Protein AF-A0A7C1EPD6-F1 (afdb_monomer_lite)

Radius of gyration: 29.8 Å; chains: 1; bounding box: 70×41×99 Å

Structure (mmCIF, N/CA/C/O backbone):
data_AF-A0A7C1EPD6-F1
#
_entry.id   AF-A0A7C1EPD6-F1
#
loop_
_atom_site.group_PDB
_atom_site.id
_atom_site.type_symbol
_atom_site.label_atom_id
_atom_site.label_alt_id
_atom_site.label_comp_id
_atom_site.label_asym_id
_atom_site.label_entity_id
_atom_site.label_seq_id
_atom_site.pdbx_PDB_ins_code
_atom_site.Cartn_x
_atom_site.Cartn_y
_atom_site.Cartn_z
_atom_site.occupancy
_atom_site.B_iso_or_equiv
_atom_site.auth_seq_id
_atom_site.auth_comp_id
_atom_site.auth_asym_id
_atom_site.auth_atom_id
_atom_site.pdbx_PDB_model_num
ATOM 1 N N . MET A 1 1 ? 42.648 -27.070 -56.255 1.00 46.91 1 MET A N 1
ATOM 2 C CA . MET A 1 1 ? 41.524 -26.939 -55.305 1.00 46.91 1 MET A CA 1
ATOM 3 C C . MET A 1 1 ? 41.699 -25.614 -54.583 1.00 46.91 1 MET A C 1
ATOM 5 O O . MET A 1 1 ? 42.573 -25.511 -53.736 1.00 46.91 1 MET A O 1
ATOM 9 N N . ASN A 1 2 ? 40.975 -24.581 -55.020 1.00 43.62 2 ASN A N 1
ATOM 10 C CA . ASN A 1 2 ? 41.029 -23.249 -54.418 1.00 43.62 2 ASN A CA 1
ATOM 11 C C . ASN A 1 2 ? 39.986 -23.185 -53.307 1.00 43.62 2 ASN A C 1
ATOM 13 O O . ASN A 1 2 ? 38.794 -23.090 -53.591 1.00 43.62 2 ASN A O 1
ATOM 17 N N . ASN A 1 3 ? 40.440 -23.239 -52.059 1.00 48.12 3 ASN A N 1
ATOM 18 C CA . ASN A 1 3 ? 39.582 -22.952 -50.918 1.00 48.12 3 ASN A CA 1
ATOM 19 C C . ASN A 1 3 ? 39.279 -21.452 -50.937 1.00 48.12 3 ASN A C 1
ATOM 21 O O . ASN A 1 3 ? 40.182 -20.617 -50.865 1.00 48.12 3 ASN A O 1
ATOM 25 N N . THR A 1 4 ? 38.005 -21.110 -51.095 1.00 54.69 4 THR A N 1
ATOM 26 C CA . THR A 1 4 ? 37.524 -19.730 -51.046 1.00 54.69 4 THR A CA 1
ATOM 27 C C . THR A 1 4 ? 37.824 -19.097 -49.680 1.00 54.69 4 THR A C 1
ATOM 29 O O . THR A 1 4 ? 37.662 -19.763 -48.655 1.00 54.69 4 THR A O 1
ATOM 32 N N . PRO A 1 5 ? 38.174 -17.798 -49.621 1.00 56.09 5 PRO A N 1
ATOM 33 C CA . PRO A 1 5 ? 38.561 -17.094 -48.388 1.00 56.09 5 PRO A CA 1
ATOM 34 C C . PRO A 1 5 ? 37.455 -17.018 -47.315 1.00 56.09 5 PRO A C 1
ATOM 36 O O . PRO A 1 5 ? 37.713 -16.605 -46.186 1.00 56.09 5 PRO A O 1
ATOM 39 N N . ILE A 1 6 ? 36.235 -17.455 -47.635 1.00 55.09 6 ILE A N 1
ATOM 40 C CA . ILE A 1 6 ? 35.090 -17.491 -46.719 1.00 55.09 6 ILE A CA 1
ATOM 41 C C . ILE A 1 6 ? 35.230 -18.629 -45.689 1.00 55.09 6 ILE A C 1
ATOM 43 O O . ILE A 1 6 ? 34.890 -18.443 -44.521 1.00 55.09 6 ILE A O 1
ATOM 47 N N . GLU A 1 7 ? 35.815 -19.775 -46.056 1.00 50.75 7 GLU A N 1
ATOM 48 C CA . GLU A 1 7 ? 35.968 -20.910 -45.127 1.00 50.75 7 GLU A CA 1
ATOM 49 C C . GLU A 1 7 ? 37.030 -20.662 -44.042 1.00 50.75 7 GLU A C 1
ATOM 51 O O . GLU A 1 7 ? 36.932 -21.192 -42.933 1.00 50.75 7 GLU A O 1
ATOM 56 N N . ALA A 1 8 ? 38.011 -19.794 -44.310 1.00 51.81 8 ALA A N 1
ATOM 57 C CA . ALA A 1 8 ? 39.002 -19.382 -43.317 1.00 51.81 8 ALA A CA 1
ATOM 58 C C . ALA A 1 8 ? 38.428 -18.394 -42.281 1.00 51.81 8 ALA A C 1
ATOM 60 O O . ALA A 1 8 ? 38.867 -18.386 -41.130 1.00 51.81 8 ALA A O 1
ATOM 61 N N . ALA A 1 9 ? 37.419 -17.598 -42.656 1.00 50.28 9 ALA A N 1
ATOM 62 C CA . ALA A 1 9 ? 36.786 -16.627 -41.762 1.00 50.28 9 ALA A CA 1
ATOM 63 C C . ALA A 1 9 ? 35.849 -17.291 -40.735 1.00 50.28 9 ALA A C 1
ATOM 65 O O . ALA A 1 9 ? 35.778 -16.855 -39.587 1.00 50.28 9 ALA A O 1
ATOM 66 N N . VAL A 1 10 ? 35.187 -18.393 -41.104 1.00 49.62 10 VAL A N 1
ATOM 67 C CA . VAL A 1 10 ? 34.277 -19.121 -40.198 1.00 49.62 10 VAL A CA 1
ATOM 68 C C . VAL A 1 10 ? 35.043 -19.913 -39.128 1.00 49.62 10 VAL A C 1
ATOM 70 O O . VAL A 1 10 ? 34.552 -20.096 -38.015 1.00 49.62 10 VAL A O 1
ATOM 73 N N . LYS A 1 11 ? 36.286 -20.329 -39.405 1.00 45.88 11 LYS A N 1
ATOM 74 C CA . LYS A 1 11 ? 37.072 -21.179 -38.492 1.00 45.88 11 LYS A CA 1
ATOM 75 C C . LYS A 1 11 ? 37.724 -20.433 -37.316 1.00 45.88 11 LYS A C 1
ATOM 77 O O . LYS A 1 11 ? 38.256 -21.082 -36.421 1.00 45.88 11 LYS A O 1
ATOM 82 N N . ASN A 1 12 ? 37.658 -19.097 -37.288 1.00 45.50 12 ASN A N 1
ATOM 83 C CA . ASN A 1 12 ? 38.331 -18.252 -36.289 1.00 45.50 12 ASN A CA 1
ATOM 84 C C . ASN A 1 12 ? 37.398 -17.414 -35.396 1.00 45.50 12 ASN A C 1
ATOM 86 O O . ASN A 1 12 ? 37.879 -16.557 -34.652 1.00 45.50 12 ASN A O 1
ATOM 90 N N . MET A 1 13 ? 36.088 -17.683 -35.363 1.00 46.00 13 MET A N 1
ATOM 91 C CA . MET A 1 13 ? 35.234 -17.134 -34.300 1.00 46.00 13 MET A CA 1
ATOM 92 C C . MET A 1 13 ? 35.465 -17.891 -32.989 1.00 46.00 13 MET A C 1
ATOM 94 O O . MET A 1 13 ? 34.708 -18.771 -32.580 1.00 46.00 13 MET A O 1
ATOM 98 N N . LYS A 1 14 ? 36.556 -17.526 -32.314 1.00 47.25 14 LYS A N 1
ATOM 99 C CA . LYS A 1 14 ? 36.828 -17.859 -30.918 1.00 47.25 14 LYS A CA 1
ATOM 100 C C . LYS A 1 14 ? 35.660 -17.307 -30.095 1.00 47.25 14 LYS A C 1
ATOM 102 O O . LYS A 1 14 ? 35.538 -16.094 -29.934 1.00 47.25 14 LYS A O 1
ATOM 107 N N . ARG A 1 15 ? 34.763 -18.188 -29.628 1.00 51.09 15 ARG A N 1
ATOM 108 C CA . ARG A 1 15 ? 33.661 -17.809 -28.729 1.00 51.09 15 ARG A CA 1
ATOM 109 C C . ARG A 1 15 ? 34.249 -16.985 -27.576 1.00 51.09 15 ARG A C 1
ATOM 111 O O . ARG A 1 15 ? 35.215 -17.453 -26.966 1.00 51.09 15 ARG A O 1
ATOM 118 N N . PRO A 1 16 ? 33.720 -15.785 -27.278 1.00 45.56 16 PRO A N 1
ATOM 119 C CA . PRO A 1 16 ? 34.212 -15.004 -26.158 1.00 45.56 16 PRO A CA 1
ATOM 120 C C . PRO A 1 16 ? 34.024 -15.844 -24.898 1.00 45.56 16 PRO A C 1
ATOM 122 O O . PRO A 1 16 ? 32.915 -16.278 -24.583 1.00 45.56 16 PRO A O 1
ATOM 125 N N . ASN A 1 17 ? 35.133 -16.127 -24.221 1.00 48.84 17 ASN A N 1
ATOM 126 C CA . ASN A 1 17 ? 35.152 -16.837 -22.954 1.00 48.84 17 ASN A CA 1
ATOM 127 C C . ASN A 1 17 ? 34.479 -15.919 -21.921 1.00 48.84 17 ASN A C 1
ATOM 129 O O . ASN A 1 17 ? 35.146 -15.092 -21.302 1.00 48.84 17 ASN A O 1
ATOM 133 N N . ARG A 1 18 ? 33.141 -15.976 -21.828 1.00 53.22 18 ARG A N 1
ATOM 134 C CA . ARG A 1 18 ? 32.348 -15.278 -20.808 1.00 53.22 18 ARG A CA 1
ATOM 135 C C . ARG A 1 18 ? 32.863 -15.769 -19.461 1.00 53.22 18 ARG A C 1
ATOM 137 O O . ARG A 1 18 ? 32.578 -16.895 -19.061 1.00 53.22 18 ARG A O 1
ATOM 144 N N . SER A 1 19 ? 33.709 -14.959 -18.830 1.00 62.16 19 SER A N 1
ATOM 145 C CA . SER A 1 19 ? 34.431 -15.359 -17.632 1.00 62.16 19 SER A CA 1
ATOM 146 C C . SER A 1 19 ? 33.426 -15.677 -16.529 1.00 62.16 19 SER A C 1
ATOM 148 O O . SER A 1 19 ? 32.475 -14.936 -16.294 1.00 62.16 19 SER A O 1
ATOM 150 N N . TRP A 1 20 ? 33.638 -16.789 -15.832 1.00 62.12 20 TRP A N 1
ATOM 151 C CA . TRP A 1 20 ? 32.908 -17.165 -14.616 1.00 62.12 20 TRP A CA 1
ATOM 152 C C . TRP A 1 20 ? 32.852 -16.016 -13.586 1.00 62.12 20 TRP A C 1
ATOM 154 O O . TRP A 1 20 ? 31.906 -15.915 -12.812 1.00 62.12 20 TRP A O 1
ATOM 164 N N . ILE A 1 21 ? 33.822 -15.098 -13.650 1.00 64.12 21 ILE A N 1
ATOM 165 C CA . ILE A 1 21 ? 33.895 -13.848 -12.889 1.00 64.12 21 ILE A CA 1
ATOM 166 C C . ILE A 1 21 ? 32.667 -12.963 -13.148 1.00 64.12 21 ILE A C 1
ATOM 168 O O . ILE A 1 21 ? 32.125 -12.407 -12.203 1.00 64.12 21 ILE A O 1
ATOM 172 N N . ALA A 1 22 ? 32.169 -12.870 -14.386 1.00 52.81 22 ALA A N 1
ATOM 173 C CA . ALA A 1 22 ? 30.960 -12.106 -14.698 1.00 52.81 22 ALA A CA 1
ATOM 174 C C . ALA A 1 22 ? 29.712 -12.691 -14.012 1.00 52.81 22 ALA A C 1
ATOM 176 O O . ALA A 1 22 ? 28.888 -11.938 -13.500 1.00 52.81 22 ALA A O 1
ATOM 177 N N . TYR A 1 23 ? 29.600 -14.022 -13.933 1.00 52.62 23 TYR A N 1
ATOM 178 C CA . TYR A 1 23 ? 28.519 -14.688 -13.195 1.00 52.62 23 TYR A CA 1
ATOM 179 C C . TYR A 1 23 ? 28.641 -14.480 -11.684 1.00 52.62 23 TYR A C 1
ATOM 181 O O . TYR A 1 23 ? 27.634 -14.299 -11.006 1.00 52.62 23 TYR A O 1
ATOM 189 N N . LEU A 1 24 ? 29.868 -14.457 -11.162 1.00 63.62 24 LEU A N 1
ATOM 190 C CA . LEU A 1 24 ? 30.138 -14.222 -9.745 1.00 63.62 24 LEU A CA 1
ATOM 191 C C . LEU A 1 24 ? 29.831 -12.770 -9.349 1.00 63.62 24 LEU A C 1
ATOM 193 O O . LEU A 1 24 ? 29.187 -12.534 -8.331 1.00 63.62 24 LEU A O 1
ATOM 197 N N . VAL A 1 25 ? 30.195 -11.804 -10.196 1.00 58.97 25 VAL A N 1
ATOM 198 C CA . VAL A 1 25 ? 29.831 -10.386 -10.041 1.00 58.97 25 VAL A CA 1
ATOM 199 C C . VAL A 1 25 ? 28.313 -10.203 -10.116 1.00 58.97 25 VAL A C 1
ATOM 201 O O . VAL A 1 25 ? 27.745 -9.517 -9.269 1.00 58.97 25 VAL A O 1
ATOM 204 N N . LEU A 1 26 ? 27.635 -10.861 -11.063 1.00 47.59 26 LEU A N 1
ATOM 205 C CA . LEU A 1 26 ? 26.173 -10.826 -11.172 1.00 47.59 26 LEU A CA 1
ATOM 206 C C . LEU A 1 26 ? 25.495 -11.408 -9.919 1.00 47.59 26 LEU A C 1
ATOM 208 O O . LEU A 1 26 ? 24.569 -10.803 -9.383 1.00 47.59 26 LEU A O 1
ATOM 212 N N . ALA A 1 27 ? 25.979 -12.548 -9.419 1.00 49.97 27 ALA A N 1
ATOM 213 C CA . ALA A 1 27 ? 25.475 -13.167 -8.196 1.00 49.97 27 ALA A CA 1
ATOM 214 C C . ALA A 1 27 ? 25.686 -12.263 -6.971 1.00 49.97 27 ALA A C 1
ATOM 216 O O . ALA A 1 27 ? 24.790 -12.141 -6.136 1.00 49.97 27 ALA A O 1
ATOM 217 N N . LEU A 1 28 ? 26.829 -11.577 -6.882 1.00 58.09 28 LEU A N 1
ATOM 218 C CA . LEU A 1 28 ? 27.119 -10.639 -5.799 1.00 58.09 28 LEU A CA 1
ATOM 219 C C . LEU A 1 28 ? 26.172 -9.429 -5.836 1.00 58.09 28 LEU A C 1
ATOM 221 O O . LEU A 1 28 ? 25.603 -9.067 -4.809 1.00 58.09 28 LEU A O 1
ATOM 225 N N . ILE A 1 29 ? 25.942 -8.856 -7.023 1.00 54.47 29 ILE A N 1
ATOM 226 C CA . ILE A 1 29 ? 24.998 -7.747 -7.231 1.00 54.47 29 ILE A CA 1
ATOM 227 C C . ILE A 1 29 ? 23.575 -8.178 -6.864 1.00 54.47 29 ILE A C 1
ATOM 229 O O . ILE A 1 29 ? 22.902 -7.473 -6.116 1.00 54.47 29 ILE A O 1
ATOM 233 N N . LEU A 1 30 ? 23.131 -9.356 -7.316 1.00 45.59 30 LEU A N 1
ATOM 234 C CA . LEU A 1 30 ? 21.821 -9.910 -6.963 1.00 45.59 30 LEU A CA 1
ATOM 235 C C . LEU A 1 30 ? 21.684 -10.160 -5.460 1.00 45.59 30 LEU A C 1
ATOM 237 O O . LEU A 1 30 ? 20.610 -9.940 -4.911 1.00 45.59 30 LEU A O 1
ATOM 241 N N . THR A 1 31 ? 22.752 -10.578 -4.781 1.00 48.47 31 THR A N 1
ATOM 242 C CA . THR A 1 31 ? 22.742 -10.826 -3.331 1.00 48.47 31 THR A CA 1
ATOM 243 C C . THR A 1 31 ? 22.668 -9.517 -2.546 1.00 48.47 31 THR A C 1
ATOM 245 O O . THR A 1 31 ? 21.855 -9.396 -1.632 1.00 48.47 31 THR A O 1
ATOM 248 N N . VAL A 1 32 ? 23.456 -8.507 -2.932 1.00 54.97 32 VAL A N 1
ATOM 249 C CA . VAL A 1 32 ? 23.408 -7.163 -2.333 1.00 54.97 32 VAL A CA 1
ATOM 250 C C . VAL A 1 32 ? 22.045 -6.520 -2.572 1.00 54.97 32 VAL A C 1
ATOM 252 O O . VAL A 1 32 ? 21.457 -5.963 -1.647 1.00 54.97 32 VAL A O 1
ATOM 255 N N . TRP A 1 33 ? 21.498 -6.650 -3.783 1.00 46.12 33 TRP A N 1
ATOM 256 C CA . TRP A 1 33 ? 20.177 -6.122 -4.099 1.00 46.12 33 TRP A CA 1
ATOM 257 C C . TRP A 1 33 ? 19.079 -6.892 -3.346 1.00 46.12 33 TRP A C 1
ATOM 259 O O . TRP A 1 33 ? 18.246 -6.291 -2.682 1.00 46.12 33 TRP A O 1
ATOM 269 N N . SER A 1 34 ? 19.124 -8.220 -3.295 1.00 43.75 34 SER A N 1
ATOM 270 C CA . SER A 1 34 ? 18.179 -9.004 -2.483 1.00 43.75 34 SER A CA 1
ATOM 271 C C . SER A 1 34 ? 18.260 -8.638 -0.995 1.00 43.75 34 SER A C 1
ATOM 273 O O . SER A 1 34 ? 17.230 -8.548 -0.334 1.00 43.75 34 SER A O 1
ATOM 275 N N . GLY A 1 35 ? 19.459 -8.345 -0.478 1.00 50.28 35 GLY A N 1
ATOM 276 C CA . GLY A 1 35 ? 19.673 -7.866 0.889 1.00 50.28 35 GLY A CA 1
ATOM 277 C C . GLY A 1 35 ? 19.097 -6.470 1.145 1.00 50.28 35 GLY A C 1
ATOM 278 O O . GLY A 1 35 ? 18.449 -6.251 2.165 1.00 50.28 35 GLY A O 1
ATOM 279 N N . LEU A 1 36 ? 19.267 -5.534 0.209 1.00 53.19 36 LEU A N 1
ATOM 280 C CA . LEU A 1 36 ? 18.691 -4.186 0.288 1.00 53.19 36 LEU A CA 1
ATOM 281 C C . LEU A 1 36 ? 17.167 -4.194 0.104 1.00 53.19 36 LEU A C 1
ATOM 283 O O . LEU A 1 36 ? 16.468 -3.468 0.806 1.00 53.19 36 LEU A O 1
ATOM 287 N N . ALA A 1 37 ? 16.639 -5.039 -0.783 1.00 46.66 37 ALA A N 1
ATOM 288 C CA . ALA A 1 37 ? 15.207 -5.259 -0.951 1.00 46.66 37 ALA A CA 1
ATOM 289 C C . ALA A 1 37 ? 14.602 -5.892 0.306 1.00 46.66 37 ALA A C 1
ATOM 291 O O . ALA A 1 37 ? 13.556 -5.443 0.765 1.00 46.66 37 ALA A O 1
ATOM 292 N N . ALA A 1 38 ? 15.284 -6.870 0.911 1.00 46.28 38 ALA A N 1
ATOM 293 C CA . ALA A 1 38 ? 14.892 -7.457 2.187 1.00 46.28 38 ALA A CA 1
ATOM 294 C C . ALA A 1 38 ? 14.946 -6.429 3.323 1.00 46.28 38 ALA A C 1
ATOM 296 O O . ALA A 1 38 ? 14.006 -6.357 4.101 1.00 46.28 38 ALA A O 1
ATOM 297 N N . LEU A 1 39 ? 15.978 -5.582 3.398 1.00 60.19 39 LEU A N 1
ATOM 298 C CA . LEU A 1 39 ? 16.064 -4.486 4.371 1.00 60.19 39 LEU A CA 1
ATOM 299 C C . LEU A 1 39 ? 14.956 -3.454 4.176 1.00 60.19 39 LEU A C 1
ATOM 301 O O . LEU A 1 39 ? 14.323 -3.052 5.144 1.00 60.19 39 LEU A O 1
ATOM 305 N N . PHE A 1 40 ? 14.677 -3.055 2.938 1.00 63.41 40 PHE A N 1
ATOM 306 C CA . PHE A 1 40 ? 13.557 -2.180 2.619 1.00 63.41 40 PHE A CA 1
ATOM 307 C C . PHE A 1 40 ? 12.228 -2.827 3.024 1.00 63.41 40 PHE A C 1
ATOM 309 O O . PHE A 1 40 ? 11.414 -2.191 3.688 1.00 63.41 40 PHE A O 1
ATOM 316 N N . PHE A 1 41 ? 12.034 -4.111 2.717 1.00 55.00 41 PHE A N 1
ATOM 317 C CA . PHE A 1 41 ? 10.852 -4.864 3.125 1.00 55.00 41 PHE A CA 1
ATOM 318 C C . PHE A 1 41 ? 10.761 -4.996 4.647 1.00 55.00 41 PHE A C 1
ATOM 320 O O . PHE A 1 41 ? 9.672 -4.876 5.188 1.00 55.00 41 PHE A O 1
ATOM 327 N N . LEU A 1 42 ? 11.883 -5.159 5.352 1.00 58.38 42 LEU A N 1
ATOM 328 C CA . LEU A 1 42 ? 11.965 -5.181 6.812 1.00 58.38 42 LEU A CA 1
ATOM 329 C C . LEU A 1 42 ? 11.693 -3.807 7.426 1.00 58.38 42 LEU A C 1
ATOM 331 O O . LEU A 1 42 ? 11.073 -3.747 8.477 1.00 58.38 42 LEU A O 1
ATOM 335 N N . VAL A 1 43 ? 12.093 -2.708 6.786 1.00 67.00 43 VAL A N 1
ATOM 336 C CA . VAL A 1 43 ? 11.764 -1.339 7.215 1.00 67.00 43 VAL A CA 1
ATOM 337 C C . VAL A 1 43 ? 10.285 -1.050 6.989 1.00 67.00 43 VAL A C 1
ATOM 339 O O . VAL A 1 43 ? 9.634 -0.493 7.867 1.00 67.00 43 VAL A O 1
ATOM 342 N N . ILE A 1 44 ? 9.726 -1.468 5.851 1.00 59.00 44 ILE A N 1
ATOM 343 C CA . ILE A 1 44 ? 8.287 -1.394 5.589 1.00 59.00 44 ILE A CA 1
ATOM 344 C C . ILE A 1 44 ? 7.528 -2.277 6.577 1.00 59.00 44 ILE A C 1
ATOM 346 O O . ILE A 1 44 ? 6.552 -1.816 7.155 1.00 59.00 44 ILE A O 1
ATOM 350 N N . LEU A 1 45 ? 7.996 -3.496 6.841 1.00 57.59 45 LEU A N 1
ATOM 351 C CA . LEU A 1 45 ? 7.422 -4.401 7.831 1.00 57.59 45 LEU A CA 1
ATOM 352 C C . LEU A 1 45 ? 7.519 -3.800 9.234 1.00 57.59 45 LEU A C 1
ATOM 354 O O . LEU A 1 45 ? 6.537 -3.807 9.955 1.00 57.59 45 LEU A O 1
ATOM 358 N N . TRP A 1 46 ? 8.652 -3.213 9.611 1.00 68.81 46 TRP A N 1
ATOM 359 C CA . TRP A 1 46 ? 8.842 -2.529 10.888 1.00 68.81 46 TRP A CA 1
ATOM 360 C C . TRP A 1 46 ? 7.920 -1.316 11.022 1.00 68.81 46 TRP A C 1
ATOM 362 O O . TRP A 1 46 ? 7.294 -1.136 12.064 1.00 68.81 46 TRP A O 1
ATOM 372 N N . LEU A 1 47 ? 7.763 -0.521 9.958 1.00 61.16 47 LEU A N 1
ATOM 373 C CA . LEU A 1 47 ? 6.785 0.561 9.905 1.00 61.16 47 LEU A CA 1
ATOM 374 C C . LEU A 1 47 ? 5.369 -0.000 10.071 1.00 61.16 47 LEU A C 1
ATOM 376 O O . LEU A 1 47 ? 4.653 0.459 10.953 1.00 61.16 47 LEU A O 1
ATOM 380 N N . VAL A 1 48 ? 4.988 -1.028 9.307 1.00 55.06 48 VAL A N 1
ATOM 381 C CA . VAL A 1 48 ? 3.690 -1.725 9.394 1.00 55.06 48 VAL A CA 1
ATOM 382 C C . VAL A 1 48 ? 3.453 -2.313 10.789 1.00 55.06 48 VAL A C 1
ATOM 384 O O . VAL A 1 48 ? 2.338 -2.254 11.298 1.00 55.06 48 VAL A O 1
ATOM 387 N N . LEU A 1 49 ? 4.479 -2.828 11.456 1.00 57.69 49 LEU A N 1
ATOM 388 C CA . LEU A 1 49 ? 4.389 -3.366 12.813 1.00 57.69 49 LEU A CA 1
ATOM 389 C C . LEU A 1 49 ? 4.347 -2.264 13.880 1.00 57.69 49 LEU A C 1
ATOM 391 O O . LEU A 1 49 ? 3.899 -2.510 15.000 1.00 57.69 49 LEU A O 1
ATOM 395 N N . ARG A 1 50 ? 4.753 -1.033 13.552 1.00 61.94 50 ARG A N 1
ATOM 396 C CA . ARG A 1 50 ? 4.697 0.095 14.479 1.00 61.94 50 ARG A CA 1
ATOM 397 C C . ARG A 1 50 ? 3.242 0.494 14.718 1.00 61.94 50 ARG A C 1
ATOM 399 O O . ARG A 1 50 ? 2.541 0.968 13.824 1.00 61.94 50 ARG A O 1
ATOM 406 N N . ASN A 1 51 ? 2.783 0.312 15.953 1.00 57.50 51 ASN A N 1
ATOM 407 C CA . ASN A 1 51 ? 1.492 0.828 16.390 1.00 57.50 51 ASN A CA 1
ATOM 408 C C . ASN A 1 51 ? 1.620 2.336 16.678 1.00 57.50 51 ASN A C 1
ATOM 410 O O . ASN A 1 51 ? 2.475 2.722 17.482 1.00 57.50 51 ASN A O 1
ATOM 414 N N . PRO A 1 52 ? 0.816 3.206 16.039 1.00 58.59 52 PRO A N 1
ATOM 415 C CA . PRO A 1 52 ? 0.738 4.604 16.445 1.00 58.59 52 PRO A CA 1
ATOM 416 C C . PRO A 1 52 ? 0.137 4.695 17.855 1.00 58.59 52 PRO A C 1
ATOM 418 O O . PRO A 1 52 ? -0.668 3.844 18.240 1.00 58.59 52 PRO A O 1
ATOM 421 N N . LYS A 1 53 ? 0.549 5.711 18.625 1.00 50.22 53 LYS A N 1
ATOM 422 C CA . LYS A 1 53 ? 0.011 5.969 19.970 1.00 50.22 53 LYS A CA 1
ATOM 423 C C . LYS A 1 53 ? -1.508 6.164 19.880 1.00 50.22 53 LYS A C 1
ATOM 425 O O . LYS A 1 53 ? -1.979 6.855 18.981 1.00 50.22 53 LYS A O 1
ATOM 430 N N . GLU A 1 54 ? -2.238 5.507 20.775 1.00 48.09 54 GLU A N 1
ATOM 431 C CA . GLU A 1 54 ? -3.701 5.468 20.789 1.00 48.09 54 GLU A CA 1
ATOM 432 C C . GLU A 1 54 ? -4.309 6.863 20.980 1.00 48.09 54 GLU A C 1
ATOM 434 O O . GLU A 1 54 ? -4.073 7.510 21.998 1.00 48.09 54 GLU A O 1
ATOM 439 N N . GLU A 1 55 ? -5.159 7.292 20.046 1.00 47.66 55 GLU A N 1
ATOM 440 C CA . GLU A 1 55 ? -6.299 8.134 20.399 1.00 47.66 55 GLU A CA 1
ATOM 441 C C . GLU A 1 55 ? -7.530 7.236 20.492 1.00 47.66 55 GLU A C 1
ATOM 443 O O . GLU A 1 55 ? -7.876 6.510 19.559 1.00 47.66 55 GLU A O 1
ATOM 448 N N . LEU A 1 56 ? -8.161 7.282 21.663 1.00 45.44 56 LEU A N 1
ATOM 449 C CA . LEU A 1 56 ? -9.271 6.453 22.122 1.00 45.44 56 LEU A CA 1
ATOM 450 C C . LEU A 1 56 ? -10.604 6.804 21.423 1.00 45.44 56 LEU A C 1
ATOM 452 O O . LEU A 1 56 ? -11.645 6.869 22.071 1.00 45.44 56 LEU A O 1
ATOM 456 N N . SER A 1 57 ? -10.588 7.095 20.121 1.00 46.94 57 SER A N 1
ATOM 457 C CA . SER A 1 57 ? -11.806 7.360 19.354 1.00 46.94 57 SER A CA 1
ATOM 458 C C . SER A 1 57 ? -12.343 6.053 18.780 1.00 46.94 57 SER A C 1
ATOM 460 O O . SER A 1 57 ? -11.774 5.468 17.859 1.00 46.94 57 SER A O 1
ATOM 462 N N . THR A 1 58 ? -13.466 5.589 19.323 1.00 54.50 58 THR A N 1
ATOM 463 C CA . THR A 1 58 ? -14.173 4.381 18.875 1.00 54.50 58 THR A CA 1
ATOM 464 C C . THR A 1 58 ? -14.873 4.559 17.523 1.00 54.50 58 THR A C 1
ATOM 466 O O . THR A 1 58 ? -15.322 3.578 16.931 1.00 54.50 58 THR A O 1
ATOM 469 N N . THR A 1 59 ? -14.944 5.784 16.990 1.00 64.44 59 THR A N 1
ATOM 470 C CA . THR A 1 59 ? -15.648 6.090 15.738 1.00 64.44 59 THR A CA 1
ATOM 471 C C . THR A 1 59 ? -14.775 6.870 14.763 1.00 64.44 59 THR A C 1
ATOM 473 O O . THR A 1 59 ? -14.352 7.987 15.054 1.00 64.44 59 THR A O 1
ATOM 476 N N . VAL A 1 60 ? -14.566 6.301 13.571 1.00 73.75 60 VAL A N 1
ATOM 477 C CA . VAL A 1 60 ? -13.821 6.948 12.480 1.00 73.75 60 VAL A CA 1
ATOM 478 C C . VAL A 1 60 ? -14.612 8.142 11.941 1.00 73.75 60 VAL A C 1
ATOM 480 O O . VAL A 1 60 ? -15.720 7.986 11.413 1.00 73.75 60 VAL A O 1
ATOM 483 N N . GLY A 1 61 ? -14.031 9.333 12.038 1.00 77.31 61 GLY A N 1
ATOM 484 C CA . GLY A 1 61 ? -14.635 10.586 11.602 1.00 77.31 61 GLY A CA 1
ATOM 485 C C . GLY A 1 61 ? -14.735 10.718 10.077 1.00 77.31 61 GLY A C 1
ATOM 486 O O . GLY A 1 61 ? -13.986 10.114 9.306 1.00 77.31 61 GLY A O 1
ATOM 487 N N . LYS A 1 62 ? -15.646 11.578 9.599 1.00 82.62 62 LYS A N 1
ATOM 488 C CA . LYS A 1 62 ? -15.792 11.882 8.157 1.00 82.62 62 LYS A CA 1
ATOM 489 C C . LYS A 1 62 ? -14.512 12.482 7.551 1.00 82.62 62 LYS A C 1
ATOM 491 O O . LYS A 1 62 ? -14.193 12.212 6.394 1.00 82.62 62 LYS A O 1
ATOM 496 N N . THR A 1 63 ? -13.778 13.275 8.329 1.00 83.81 63 THR A N 1
ATOM 497 C CA . THR A 1 63 ? -12.496 13.888 7.945 1.00 83.81 63 THR A CA 1
ATOM 498 C C . THR A 1 63 ? -11.407 12.837 7.743 1.00 83.81 63 THR A C 1
ATOM 500 O O . THR A 1 63 ? -10.728 12.856 6.721 1.00 83.81 63 THR A O 1
ATOM 503 N N . GLU A 1 64 ? -11.296 11.864 8.647 1.00 82.50 64 GLU A N 1
ATOM 504 C CA . GLU A 1 64 ? -10.350 10.745 8.553 1.00 82.50 64 GLU A CA 1
ATOM 505 C C . GLU A 1 64 ? -10.642 9.865 7.337 1.00 82.50 64 GLU A C 1
ATOM 507 O O . GLU A 1 64 ? -9.731 9.541 6.572 1.00 82.50 64 GLU A O 1
ATOM 512 N N . LYS A 1 65 ? -11.923 9.551 7.091 1.00 85.38 65 LYS A N 1
ATOM 513 C CA . LYS A 1 65 ? -12.348 8.846 5.873 1.00 85.38 65 LYS A CA 1
ATOM 514 C C . LYS A 1 65 ? -11.970 9.606 4.612 1.00 85.38 65 LYS A C 1
ATOM 516 O O . LYS A 1 65 ? -11.449 9.004 3.679 1.00 85.38 65 LYS A O 1
ATOM 521 N N . SER A 1 66 ? -12.204 10.917 4.577 1.00 88.25 66 SER A N 1
ATOM 522 C CA . SER A 1 66 ? -11.835 11.759 3.435 1.00 88.25 66 SER A CA 1
ATOM 523 C C . SER A 1 66 ? -10.323 11.734 3.187 1.00 88.25 66 SER A C 1
ATOM 525 O O . SER A 1 66 ? -9.885 11.505 2.060 1.00 88.25 66 SER A O 1
ATOM 527 N N . THR A 1 67 ? -9.514 11.869 4.239 1.00 87.06 67 THR A N 1
ATOM 528 C CA . THR A 1 67 ? -8.048 11.833 4.143 1.00 87.06 67 THR A CA 1
ATOM 529 C C . THR A 1 67 ? -7.530 10.465 3.698 1.00 87.06 67 THR A C 1
ATOM 531 O O . THR A 1 67 ? -6.721 10.397 2.775 1.00 87.06 67 THR A O 1
ATOM 534 N N . ALA A 1 68 ? -8.035 9.364 4.262 1.00 87.69 68 ALA A N 1
ATOM 535 C CA . ALA A 1 68 ? -7.679 8.015 3.817 1.00 87.69 68 ALA A CA 1
ATOM 536 C C . ALA A 1 68 ? -8.105 7.768 2.359 1.00 87.69 68 ALA A C 1
ATOM 538 O O . ALA A 1 68 ? -7.365 7.174 1.577 1.00 87.69 68 ALA A O 1
ATOM 539 N N . ARG A 1 69 ? -9.267 8.290 1.947 1.00 90.50 69 ARG A N 1
ATOM 540 C CA . ARG A 1 69 ? -9.747 8.196 0.563 1.00 90.50 69 ARG A CA 1
ATOM 541 C C . ARG A 1 69 ? -8.812 8.896 -0.418 1.00 90.50 69 ARG A C 1
ATOM 543 O O . ARG A 1 69 ? -8.607 8.365 -1.505 1.00 90.50 69 ARG A O 1
ATOM 550 N N . ARG A 1 70 ? -8.216 10.033 -0.035 1.00 91.62 70 ARG A N 1
ATOM 551 C CA . ARG A 1 70 ? -7.239 10.763 -0.866 1.00 91.62 70 ARG A CA 1
ATOM 552 C C . ARG A 1 70 ? -6.014 9.919 -1.203 1.00 91.62 70 ARG A C 1
ATOM 554 O O . ARG A 1 70 ? -5.527 10.041 -2.321 1.00 91.62 70 ARG A O 1
ATOM 561 N N . VAL A 1 71 ? -5.561 9.043 -0.298 1.00 89.88 71 VAL A N 1
ATOM 562 C CA . VAL A 1 71 ? -4.470 8.091 -0.581 1.00 89.88 71 VAL A CA 1
ATOM 563 C C . VAL A 1 71 ? -4.844 7.225 -1.779 1.00 89.88 71 VAL A C 1
ATOM 565 O O . VAL A 1 71 ? -4.120 7.199 -2.767 1.00 89.88 71 VAL A O 1
ATOM 568 N N . TYR A 1 72 ? -6.015 6.589 -1.740 1.00 89.06 72 TYR A N 1
ATOM 569 C CA . TYR A 1 72 ? -6.472 5.718 -2.824 1.00 89.06 72 TYR A CA 1
ATOM 570 C C . TYR A 1 72 ? -6.878 6.478 -4.088 1.00 89.06 72 TYR A C 1
ATOM 572 O O . TYR A 1 72 ? -6.681 5.977 -5.184 1.00 89.06 72 TYR A O 1
ATOM 580 N N . THR A 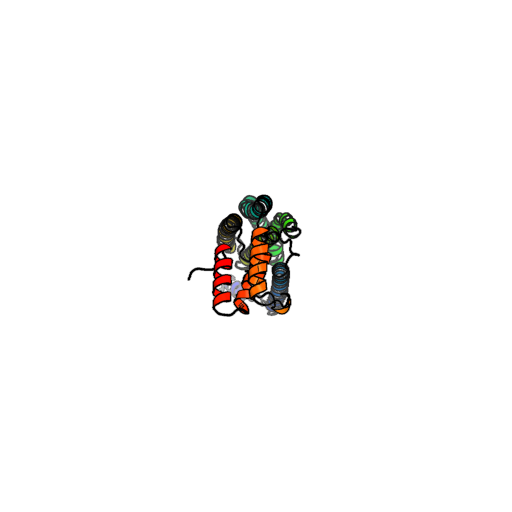1 73 ? -7.366 7.715 -3.967 1.00 90.00 73 THR A N 1
ATOM 581 C CA . THR A 1 73 ? -7.596 8.590 -5.125 1.00 90.00 73 THR A CA 1
ATOM 582 C C . THR A 1 73 ? -6.288 8.956 -5.814 1.00 90.00 73 THR A C 1
ATOM 584 O O . THR A 1 73 ? -6.201 8.876 -7.035 1.00 90.00 73 THR A O 1
ATOM 587 N N . TRP A 1 74 ? -5.241 9.288 -5.057 1.00 90.31 74 TRP A N 1
ATOM 588 C CA . TRP A 1 74 ? -3.911 9.502 -5.622 1.00 90.31 74 TRP A CA 1
ATOM 589 C C . TRP A 1 74 ? -3.369 8.223 -6.264 1.00 90.31 74 TRP A C 1
ATOM 591 O O . TRP A 1 74 ? -2.894 8.239 -7.401 1.00 90.31 74 TRP A O 1
ATOM 601 N N . LEU A 1 75 ? -3.514 7.087 -5.580 1.00 85.31 75 LEU A N 1
ATOM 602 C CA . LEU A 1 75 ? -3.201 5.774 -6.134 1.00 85.31 75 LEU A CA 1
ATOM 603 C C . LEU A 1 75 ? -4.101 5.372 -7.295 1.00 85.31 75 LEU A C 1
ATOM 605 O O . LEU A 1 75 ? -3.777 4.384 -7.912 1.00 85.31 75 LEU A O 1
ATOM 609 N N . PHE A 1 76 ? -5.182 6.078 -7.614 1.00 86.50 76 PHE A N 1
ATOM 610 C CA . PHE A 1 76 ? -6.014 5.829 -8.795 1.00 86.50 76 PHE A CA 1
ATOM 611 C C . PHE A 1 76 ? -5.744 6.822 -9.934 1.00 86.50 76 PHE A C 1
ATOM 613 O O . PHE A 1 76 ? -6.192 6.618 -11.051 1.00 86.50 76 PHE A O 1
ATOM 620 N N . ILE A 1 77 ? -5.004 7.904 -9.691 1.00 85.94 77 ILE A N 1
ATOM 621 C CA . ILE A 1 77 ? -4.689 8.911 -10.721 1.00 85.94 77 ILE A CA 1
ATOM 622 C C . ILE A 1 77 ? -3.206 8.853 -11.126 1.00 85.94 77 ILE A C 1
ATOM 624 O O . ILE A 1 77 ? -2.848 9.100 -12.274 1.00 85.94 77 ILE A O 1
ATOM 628 N N . SER A 1 78 ? -2.318 8.486 -10.204 1.00 83.69 78 SER A N 1
ATOM 629 C CA . SER A 1 78 ? -0.861 8.667 -10.327 1.00 83.69 78 SER A CA 1
ATOM 630 C C . SER A 1 78 ? -0.131 8.094 -11.569 1.00 83.69 78 SER A C 1
ATOM 632 O O . SER A 1 78 ? 0.830 8.714 -11.985 1.00 83.69 78 SER A O 1
ATOM 634 N N . PRO A 1 79 ? -0.464 6.969 -12.213 1.00 79.56 79 PRO A N 1
ATOM 635 C CA . PRO A 1 79 ? 0.027 6.433 -13.484 1.00 79.56 79 PRO A CA 1
ATOM 636 C C . PRO A 1 79 ? -0.562 7.003 -14.732 1.00 79.56 79 PRO A C 1
ATOM 638 O O . PRO A 1 79 ? 0.043 6.761 -15.765 1.00 79.56 79 PRO A O 1
ATOM 641 N N . ILE A 1 80 ? -1.591 7.840 -14.666 1.00 82.19 80 ILE A N 1
ATOM 642 C CA . ILE A 1 80 ? -1.788 8.780 -15.770 1.00 82.19 80 ILE A CA 1
ATOM 643 C C . ILE A 1 80 ? -0.494 9.599 -15.964 1.00 82.19 80 ILE A C 1
ATOM 645 O O . ILE A 1 80 ? -0.165 9.978 -17.078 1.00 82.19 80 ILE A O 1
ATOM 649 N N . ILE A 1 81 ? 0.292 9.784 -14.893 1.00 83.50 81 ILE A N 1
ATOM 650 C CA . ILE A 1 81 ? 1.584 10.479 -14.903 1.00 83.50 81 ILE A CA 1
ATOM 651 C C . ILE A 1 81 ? 2.770 9.488 -14.850 1.00 83.50 81 ILE A C 1
ATOM 653 O O . ILE A 1 81 ? 3.660 9.520 -15.694 1.00 83.50 81 ILE A O 1
ATOM 657 N N . THR A 1 82 ? 2.791 8.570 -13.880 1.00 81.00 82 THR A N 1
ATOM 658 C CA . THR A 1 82 ? 3.931 7.671 -13.604 1.00 81.00 82 THR A CA 1
ATOM 659 C C . THR A 1 82 ? 4.174 6.611 -14.685 1.00 81.00 82 THR A C 1
ATOM 661 O O . THR A 1 82 ? 5.326 6.230 -14.860 1.00 81.00 82 THR A O 1
ATOM 664 N N . VAL A 1 83 ? 3.156 6.135 -15.424 1.00 77.81 83 VAL A N 1
ATOM 665 C CA . VAL A 1 83 ? 3.366 5.166 -16.527 1.00 77.81 83 VAL A CA 1
ATOM 666 C C . VAL A 1 83 ? 3.981 5.838 -17.756 1.00 77.81 83 VAL A C 1
ATOM 668 O O . VAL A 1 83 ? 4.997 5.329 -18.221 1.00 77.81 83 VAL A O 1
ATOM 671 N N . PRO A 1 84 ? 3.474 6.983 -18.258 1.00 80.00 84 PRO A N 1
ATOM 672 C CA . PRO A 1 84 ? 4.143 7.699 -19.343 1.00 80.00 84 PRO A CA 1
ATOM 673 C C . PRO A 1 84 ? 5.587 8.075 -19.009 1.00 80.00 84 PRO A C 1
ATOM 675 O O . PRO A 1 84 ? 6.473 7.845 -19.826 1.00 80.00 84 PRO A O 1
ATOM 678 N N . ILE A 1 85 ? 5.844 8.573 -17.792 1.00 80.56 85 ILE A N 1
ATOM 679 C CA . ILE A 1 85 ? 7.210 8.872 -17.336 1.00 80.56 85 ILE A CA 1
ATOM 680 C C . ILE A 1 85 ? 8.081 7.614 -17.383 1.00 80.56 85 ILE A C 1
ATOM 682 O O . ILE A 1 85 ? 9.185 7.663 -17.913 1.00 80.56 85 ILE A O 1
ATOM 686 N N . PHE A 1 86 ? 7.585 6.481 -16.878 1.00 78.12 86 PHE A N 1
ATOM 687 C CA . PHE A 1 86 ? 8.313 5.214 -16.932 1.00 78.12 86 PHE A CA 1
ATOM 688 C C . PHE A 1 86 ? 8.638 4.792 -18.373 1.00 78.12 86 PHE A C 1
ATOM 690 O O . PHE A 1 86 ? 9.786 4.473 -18.661 1.00 78.12 86 PHE A O 1
ATOM 697 N N . ILE A 1 87 ? 7.667 4.849 -19.290 1.00 78.12 87 ILE A N 1
ATOM 698 C CA . ILE A 1 87 ? 7.865 4.485 -20.703 1.00 78.12 87 ILE A CA 1
ATOM 699 C C . ILE A 1 87 ? 8.914 5.390 -21.362 1.00 78.12 87 ILE A C 1
ATOM 701 O O . ILE A 1 87 ? 9.827 4.887 -22.013 1.00 78.12 87 ILE A O 1
ATOM 705 N N . ILE A 1 88 ? 8.823 6.710 -21.160 1.00 79.50 88 ILE A N 1
ATOM 706 C CA . ILE A 1 88 ? 9.795 7.681 -21.690 1.00 79.50 88 ILE A CA 1
ATOM 707 C C . ILE A 1 88 ? 11.197 7.372 -21.161 1.00 79.50 88 ILE A C 1
ATOM 709 O O . ILE A 1 88 ? 12.160 7.340 -21.925 1.00 79.50 88 ILE A O 1
ATOM 713 N N . ILE A 1 89 ? 11.313 7.105 -19.860 1.00 77.19 89 ILE A N 1
ATOM 714 C CA . ILE A 1 89 ? 12.584 6.783 -19.218 1.00 77.19 89 ILE A CA 1
ATOM 715 C C . ILE A 1 89 ? 13.180 5.496 -19.803 1.00 77.19 89 ILE A C 1
ATOM 717 O O . ILE A 1 89 ? 14.349 5.501 -20.192 1.00 77.19 89 ILE A O 1
ATOM 721 N N . VAL A 1 90 ? 12.395 4.423 -19.921 1.00 74.12 90 VAL A N 1
ATOM 722 C CA . VAL A 1 90 ? 12.849 3.138 -20.480 1.00 74.12 90 VAL A CA 1
ATOM 723 C C . VAL A 1 90 ? 13.278 3.294 -21.940 1.00 74.12 90 VAL A C 1
ATOM 725 O O . VAL A 1 90 ? 14.364 2.851 -22.307 1.00 74.12 90 VAL A O 1
ATOM 728 N N . ALA A 1 91 ? 12.490 3.998 -22.758 1.00 75.88 91 ALA A N 1
ATOM 729 C CA . ALA A 1 91 ? 12.837 4.274 -24.151 1.00 75.88 91 ALA A CA 1
ATOM 730 C C . ALA A 1 91 ? 14.125 5.109 -24.276 1.00 75.88 91 ALA A C 1
ATOM 732 O O . ALA A 1 91 ? 14.979 4.822 -25.114 1.00 75.88 91 ALA A O 1
ATOM 733 N N . SER A 1 92 ? 14.297 6.119 -23.417 1.00 74.88 92 SER A N 1
ATOM 734 C CA . SER A 1 92 ? 15.470 7.000 -23.453 1.00 74.88 92 SER A CA 1
ATOM 735 C C . SER A 1 92 ? 16.752 6.291 -23.003 1.00 74.88 92 SER A C 1
ATOM 737 O O . SER A 1 92 ? 17.799 6.463 -23.622 1.00 74.88 92 SER A O 1
ATOM 739 N N . THR A 1 93 ? 16.674 5.431 -21.985 1.00 71.75 93 THR A N 1
ATOM 740 C CA . THR A 1 93 ? 17.842 4.715 -21.449 1.00 71.75 93 THR A CA 1
ATOM 741 C C . THR A 1 93 ? 18.290 3.576 -22.351 1.00 71.75 93 THR A C 1
ATOM 743 O O . THR A 1 93 ? 19.489 3.365 -22.501 1.00 71.75 93 THR A O 1
ATOM 746 N N . TYR A 1 94 ? 17.367 2.888 -23.029 1.00 66.69 94 TYR A N 1
ATOM 747 C CA . TYR A 1 94 ? 17.739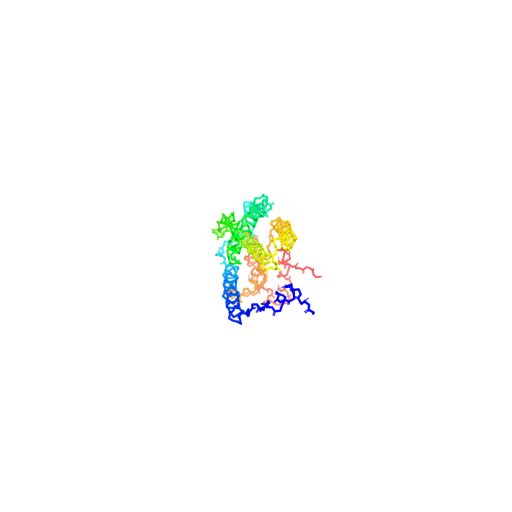 1.819 -23.960 1.00 66.69 94 TYR A CA 1
ATOM 748 C C . TYR A 1 94 ? 18.565 2.328 -25.151 1.00 66.69 94 TYR A C 1
ATOM 750 O O . TYR A 1 94 ? 19.461 1.636 -25.628 1.00 66.69 94 TYR A O 1
ATOM 758 N N . SER A 1 95 ? 18.340 3.572 -25.587 1.00 62.34 95 SER A N 1
ATOM 759 C CA . SER A 1 95 ? 19.135 4.174 -26.667 1.00 62.34 95 SER A CA 1
ATOM 760 C C . SER A 1 95 ? 20.588 4.486 -26.279 1.00 62.34 95 SER A C 1
ATOM 762 O O . SER A 1 95 ? 21.412 4.722 -27.158 1.00 62.34 95 SER A O 1
ATOM 764 N N . GLN A 1 96 ? 20.923 4.457 -24.983 1.00 63.84 96 GLN A N 1
ATOM 765 C CA . GLN A 1 96 ? 22.233 4.857 -24.458 1.00 63.84 96 GLN A CA 1
ATOM 766 C C . GLN A 1 96 ? 23.127 3.678 -24.025 1.00 63.84 96 GLN A C 1
ATOM 768 O O . GLN A 1 96 ? 24.214 3.915 -23.508 1.00 63.84 96 GLN A O 1
ATOM 773 N N . SER A 1 97 ? 22.727 2.418 -24.268 1.00 59.44 97 SER A N 1
ATOM 774 C CA . SER A 1 97 ? 23.489 1.216 -23.865 1.00 59.44 97 SER A CA 1
ATOM 775 C C . SER A 1 97 ? 23.902 1.234 -22.380 1.00 59.44 97 SER A C 1
ATOM 777 O O . SER A 1 97 ? 25.036 0.896 -22.028 1.00 59.44 97 SER A O 1
ATOM 779 N N . THR A 1 98 ? 22.986 1.657 -21.510 1.00 64.31 98 THR A N 1
ATOM 780 C CA . THR A 1 98 ? 23.201 1.765 -20.065 1.00 64.31 98 THR A CA 1
ATOM 781 C C . THR A 1 98 ? 23.197 0.397 -19.375 1.00 64.31 98 THR A C 1
ATOM 783 O O . THR A 1 98 ? 22.696 -0.602 -19.893 1.00 64.31 98 THR A O 1
ATOM 786 N N . GLY A 1 99 ? 23.826 0.313 -18.201 1.00 67.25 99 GLY A N 1
ATOM 787 C CA . GLY A 1 99 ? 23.887 -0.936 -17.436 1.00 67.25 99 GLY A CA 1
ATOM 788 C C . GLY A 1 99 ? 22.542 -1.290 -16.784 1.00 67.25 99 GLY A C 1
ATOM 789 O O . GLY A 1 99 ? 21.736 -0.415 -16.478 1.00 67.25 99 GLY A O 1
ATOM 790 N N . THR A 1 100 ? 22.310 -2.569 -16.459 1.00 68.12 100 THR A N 1
ATOM 791 C CA . THR A 1 100 ? 21.080 -3.039 -15.776 1.00 68.12 100 THR A CA 1
ATOM 792 C C . THR A 1 100 ? 20.766 -2.259 -14.491 1.00 68.12 100 THR A C 1
ATOM 794 O O . THR A 1 100 ? 19.608 -1.971 -14.201 1.00 68.12 100 THR A O 1
ATOM 797 N N . ASN A 1 101 ? 21.795 -1.853 -13.741 1.00 70.25 101 ASN A N 1
ATOM 798 C CA . ASN A 1 101 ? 21.634 -1.068 -12.514 1.00 70.25 101 ASN A CA 1
ATOM 799 C C . ASN A 1 101 ? 21.075 0.338 -12.780 1.00 70.25 101 ASN A C 1
ATOM 801 O O . ASN A 1 101 ? 20.266 0.838 -11.999 1.00 70.25 101 ASN A O 1
ATOM 805 N N . GLU A 1 102 ? 21.480 0.965 -13.884 1.00 72.00 102 GLU A N 1
ATOM 806 C CA . GLU A 1 102 ? 20.985 2.284 -14.277 1.00 72.00 102 GLU A CA 1
ATOM 807 C C . GLU A 1 102 ? 19.522 2.180 -14.702 1.00 72.00 102 GLU A C 1
ATOM 809 O O . GLU A 1 102 ? 18.703 2.968 -14.239 1.00 72.00 102 GLU A O 1
ATOM 814 N N . HIS A 1 103 ? 19.150 1.150 -15.470 1.00 70.69 103 HIS A N 1
ATOM 815 C CA . HIS A 1 103 ? 17.750 0.887 -15.816 1.00 70.69 103 HIS A CA 1
ATOM 816 C C . HIS A 1 103 ? 16.854 0.723 -14.584 1.00 70.69 103 HIS A C 1
ATOM 818 O O . HIS A 1 103 ? 15.761 1.287 -14.542 1.00 70.69 103 HIS A O 1
ATOM 824 N N . VAL A 1 104 ? 17.320 0.004 -13.559 1.00 71.00 104 VAL A N 1
ATOM 825 C CA . VAL A 1 104 ? 16.580 -0.150 -12.297 1.00 71.00 104 VAL A CA 1
ATOM 826 C C . VAL A 1 104 ? 16.466 1.183 -11.557 1.00 71.00 104 VAL A C 1
ATOM 828 O O . VAL A 1 104 ? 15.376 1.536 -11.116 1.00 71.00 104 VAL A O 1
ATOM 831 N N . LEU A 1 105 ? 17.541 1.968 -11.451 1.00 75.06 105 LEU A N 1
ATOM 832 C CA . LEU A 1 105 ? 17.482 3.289 -10.812 1.00 75.06 105 LEU A CA 1
ATOM 833 C C . LEU A 1 105 ? 16.475 4.209 -11.519 1.00 75.06 105 LEU A C 1
ATOM 835 O O . LEU A 1 105 ? 15.658 4.879 -10.886 1.00 75.06 105 LEU A O 1
ATOM 839 N N . HIS A 1 106 ? 16.495 4.183 -12.844 1.00 74.56 106 HIS A N 1
ATOM 840 C CA . HIS A 1 106 ? 15.581 4.915 -13.701 1.00 74.56 106 HIS A CA 1
ATOM 841 C C . HIS A 1 106 ? 14.121 4.450 -13.543 1.00 74.56 106 HIS A C 1
ATOM 843 O O . HIS A 1 106 ? 13.214 5.283 -13.491 1.00 74.56 106 HIS A O 1
ATOM 849 N N . ALA A 1 107 ? 13.888 3.150 -13.348 1.00 71.94 107 ALA A N 1
ATOM 850 C CA . ALA A 1 107 ? 12.575 2.578 -13.039 1.00 71.94 107 ALA A CA 1
ATOM 851 C C . ALA A 1 107 ? 11.981 3.070 -11.712 1.00 71.94 107 ALA A C 1
ATOM 853 O O . ALA A 1 107 ? 10.760 3.071 -11.540 1.00 71.94 107 ALA A O 1
ATOM 854 N N . LEU A 1 108 ? 12.835 3.491 -10.775 1.00 77.62 108 LEU A N 1
ATOM 855 C CA . LEU A 1 108 ? 12.434 3.999 -9.466 1.00 77.62 108 LEU A CA 1
ATOM 856 C C . LEU A 1 108 ? 12.136 5.502 -9.472 1.00 77.62 108 LEU A C 1
ATOM 858 O O . LEU A 1 108 ? 11.488 5.979 -8.548 1.00 77.62 108 LEU A O 1
ATOM 862 N N . LEU A 1 109 ? 12.528 6.267 -10.495 1.00 79.88 109 LEU A N 1
ATOM 863 C CA . LEU A 1 109 ? 12.260 7.713 -10.545 1.00 79.88 109 LEU A CA 1
ATOM 864 C C . LEU A 1 109 ? 10.772 8.084 -10.391 1.00 79.88 109 LEU A C 1
ATOM 866 O O . LEU A 1 109 ? 10.478 8.996 -9.612 1.00 79.88 109 LEU A O 1
ATOM 870 N N . PRO A 1 110 ? 9.805 7.381 -11.019 1.00 80.25 110 PRO A N 1
ATOM 871 C CA . PRO A 1 110 ? 8.383 7.656 -10.813 1.00 80.25 110 PRO A CA 1
ATOM 872 C C . PRO A 1 110 ? 7.923 7.497 -9.354 1.00 80.25 110 PRO A C 1
ATOM 874 O O . PRO A 1 110 ? 6.905 8.074 -8.974 1.00 80.25 110 PRO A O 1
ATOM 877 N N . LEU A 1 111 ? 8.675 6.765 -8.518 1.00 81.06 111 LEU A N 1
ATOM 878 C CA . LEU A 1 111 ? 8.392 6.595 -7.091 1.00 81.06 111 LEU A CA 1
ATOM 879 C C . LEU A 1 111 ? 8.379 7.933 -6.343 1.00 81.06 111 LEU A C 1
ATOM 881 O O . LEU A 1 111 ? 7.615 8.110 -5.395 1.00 81.06 111 LEU A O 1
ATOM 885 N N . THR A 1 112 ? 9.195 8.889 -6.792 1.00 82.19 112 THR A N 1
ATOM 886 C CA . THR A 1 112 ? 9.332 10.213 -6.167 1.00 82.19 112 THR A CA 1
ATOM 887 C C . THR A 1 112 ? 8.018 10.996 -6.146 1.00 82.19 112 THR A C 1
ATOM 889 O O . THR A 1 112 ? 7.757 11.735 -5.197 1.00 82.19 112 THR A O 1
ATOM 892 N N . LEU A 1 113 ? 7.123 10.757 -7.112 1.00 85.12 113 LEU A N 1
ATOM 893 C CA . LEU A 1 113 ? 5.792 11.371 -7.151 1.00 85.12 113 LEU A CA 1
ATOM 894 C C . LEU A 1 113 ? 4.893 10.926 -5.987 1.00 85.12 113 LEU A C 1
ATOM 896 O O . LEU A 1 113 ? 3.879 11.560 -5.708 1.00 85.12 113 LEU A O 1
ATOM 900 N N . HIS A 1 114 ? 5.258 9.859 -5.277 1.00 84.62 114 HIS A N 1
ATOM 901 C CA . HIS A 1 114 ? 4.514 9.360 -4.128 1.00 84.62 114 HIS A CA 1
ATOM 902 C C . HIS A 1 114 ? 5.032 9.869 -2.775 1.00 84.62 114 HIS A C 1
ATOM 904 O O . HIS A 1 114 ? 4.388 9.599 -1.762 1.00 84.62 114 HIS A O 1
ATOM 910 N N . LEU A 1 115 ? 6.123 10.647 -2.735 1.00 82.31 115 LEU A N 1
ATOM 911 C CA . LEU A 1 115 ? 6.651 11.243 -1.497 1.00 82.31 115 LEU A CA 1
ATOM 912 C C . LEU A 1 115 ? 5.604 12.006 -0.662 1.00 82.31 115 LEU A C 1
ATOM 914 O O . LEU A 1 115 ? 5.637 11.862 0.562 1.00 82.31 115 LEU A O 1
ATOM 918 N N . PRO A 1 116 ? 4.631 12.739 -1.247 1.00 86.56 116 PRO A N 1
ATOM 919 C CA . PRO A 1 116 ? 3.594 13.407 -0.459 1.00 86.56 116 PRO A CA 1
ATOM 920 C C . PRO A 1 116 ? 2.767 12.463 0.427 1.00 86.56 116 PRO A C 1
ATOM 922 O O . PRO A 1 116 ? 2.230 12.899 1.443 1.00 86.56 116 PRO A O 1
ATOM 925 N N . LEU A 1 117 ? 2.682 11.167 0.100 1.00 83.12 117 LEU A N 1
ATOM 926 C CA . LEU A 1 117 ? 1.978 10.188 0.934 1.00 83.12 117 LEU A CA 1
ATOM 927 C C . LEU A 1 117 ? 2.667 9.947 2.279 1.00 83.12 117 LEU A C 1
ATOM 929 O O . LEU A 1 117 ? 1.997 9.540 3.224 1.00 83.12 117 LEU A O 1
ATOM 933 N N . LEU A 1 118 ? 3.965 10.236 2.409 1.00 81.19 118 LEU A N 1
ATOM 934 C CA . LEU A 1 118 ? 4.676 10.115 3.685 1.00 81.19 118 LEU A CA 1
ATOM 935 C C . LEU A 1 118 ? 4.084 11.035 4.763 1.00 81.19 118 LEU A C 1
ATOM 937 O O . LEU A 1 118 ? 4.140 10.696 5.941 1.00 81.19 118 LEU A O 1
ATOM 941 N N . LEU A 1 119 ? 3.427 12.134 4.375 1.00 80.81 119 LEU A N 1
ATOM 942 C CA . LEU A 1 119 ? 2.694 13.010 5.298 1.00 80.81 119 LEU A CA 1
ATOM 943 C C . LEU A 1 119 ? 1.525 12.289 5.992 1.00 80.81 119 LEU A C 1
ATOM 945 O O . LEU A 1 119 ? 1.132 12.648 7.097 1.00 80.81 119 LEU A O 1
ATOM 949 N N . GLY A 1 120 ? 0.967 11.240 5.384 1.00 76.38 120 GLY A N 1
ATOM 950 C CA . GLY A 1 120 ? -0.056 10.421 6.034 1.00 76.38 120 GLY A CA 1
ATOM 951 C C . GLY A 1 120 ? 0.501 9.567 7.183 1.00 76.38 120 GLY A C 1
ATOM 952 O O . GLY A 1 120 ? -0.243 9.222 8.100 1.00 76.38 120 GLY A O 1
ATOM 953 N N . LEU A 1 121 ? 1.812 9.280 7.189 1.00 78.31 121 LEU A N 1
ATOM 954 C CA . LEU A 1 121 ? 2.483 8.558 8.276 1.00 78.31 121 LEU A CA 1
ATOM 955 C C . LEU A 1 121 ? 2.712 9.428 9.519 1.00 78.31 121 LEU A C 1
ATOM 957 O O . LEU A 1 121 ? 2.997 8.898 10.587 1.00 78.31 121 LEU A O 1
ATOM 961 N N . THR A 1 122 ? 2.577 10.748 9.415 1.00 79.62 122 THR A N 1
ATOM 962 C CA . THR A 1 122 ? 2.619 11.646 10.578 1.00 79.62 122 THR A CA 1
ATOM 963 C C . THR A 1 122 ? 1.227 11.913 11.151 1.00 79.62 122 THR A C 1
ATOM 965 O O . THR A 1 122 ? 1.088 12.711 12.072 1.00 79.62 122 THR A O 1
ATOM 968 N N . SER A 1 123 ? 0.179 11.283 10.606 1.00 78.25 123 SER A N 1
ATOM 969 C CA . SER A 1 123 ? -1.188 11.466 11.090 1.00 78.25 123 SER A CA 1
ATOM 970 C C . SER A 1 123 ? -1.369 10.880 12.492 1.00 78.25 123 SER A C 1
ATOM 972 O O . SER A 1 123 ? -0.992 9.737 12.746 1.00 78.25 123 SER A O 1
ATOM 974 N N . HIS A 1 124 ? -2.016 11.645 13.375 1.00 76.12 124 HIS A N 1
ATOM 975 C CA . HIS A 1 124 ? -2.429 11.182 14.703 1.00 76.12 124 HIS A CA 1
ATOM 976 C C . HIS A 1 124 ? -3.539 10.121 14.640 1.00 76.12 124 HIS A C 1
ATOM 978 O O . HIS A 1 124 ? -3.629 9.264 15.514 1.00 76.12 124 HIS A O 1
ATOM 984 N N . SER A 1 125 ? -4.342 10.107 13.569 1.00 79.00 125 SER A N 1
ATOM 985 C CA . SER A 1 125 ? -5.395 9.106 13.405 1.00 79.00 125 SER A CA 1
ATOM 986 C C . SER A 1 125 ? -4.795 7.772 12.944 1.00 79.00 125 SER A C 1
ATOM 988 O O . SER A 1 125 ? -4.289 7.658 11.818 1.00 79.00 125 SER A O 1
ATOM 990 N N . ARG A 1 126 ? -4.965 6.722 13.756 1.00 77.56 126 ARG A N 1
ATOM 991 C CA . ARG A 1 126 ? -4.564 5.344 13.419 1.00 77.56 126 ARG A CA 1
ATOM 992 C C . ARG A 1 126 ? -5.186 4.863 12.108 1.00 77.56 126 ARG A C 1
ATOM 994 O O . ARG A 1 126 ? -4.524 4.172 11.342 1.00 77.56 126 ARG A O 1
ATOM 1001 N N . PHE A 1 127 ? -6.422 5.263 11.816 1.00 82.12 127 PHE A N 1
ATOM 1002 C CA . PHE A 1 127 ? -7.121 4.893 10.586 1.00 82.12 127 PHE A CA 1
ATOM 1003 C C . PHE A 1 127 ? -6.403 5.418 9.329 1.00 82.12 127 PHE A C 1
ATOM 1005 O O . PHE A 1 127 ? -6.014 4.641 8.455 1.00 82.12 127 PHE A O 1
ATOM 1012 N N . VAL A 1 128 ? -6.156 6.730 9.268 1.00 84.06 128 VAL A N 1
ATOM 1013 C CA . VAL A 1 128 ? -5.391 7.380 8.186 1.00 84.06 128 VAL A CA 1
ATOM 1014 C C . VAL A 1 128 ? -3.967 6.832 8.097 1.00 84.06 128 VAL A C 1
ATOM 1016 O O . VAL A 1 128 ? -3.504 6.530 6.996 1.00 84.06 128 VAL A O 1
ATOM 1019 N N . TYR A 1 129 ? -3.291 6.655 9.234 1.00 83.62 129 TYR A N 1
ATOM 1020 C CA . TYR A 1 129 ? -1.941 6.096 9.287 1.00 83.62 129 TYR A CA 1
ATOM 1021 C C . TYR A 1 129 ? -1.885 4.707 8.634 1.00 83.62 129 TYR A C 1
ATOM 1023 O O . TYR A 1 129 ? -1.087 4.475 7.727 1.00 83.62 129 TYR A O 1
ATOM 1031 N N . ARG A 1 130 ? -2.791 3.799 9.016 1.00 82.56 130 ARG A N 1
ATOM 1032 C CA . ARG A 1 130 ? -2.855 2.428 8.485 1.00 82.56 130 ARG A CA 1
ATOM 1033 C C . ARG A 1 130 ? -3.159 2.387 6.988 1.00 82.56 130 ARG A C 1
ATOM 1035 O O . ARG A 1 130 ? -2.482 1.675 6.251 1.00 82.56 130 ARG A O 1
ATOM 1042 N N . HIS A 1 131 ? -4.115 3.181 6.513 1.00 86.31 131 HIS A N 1
ATOM 1043 C CA . HIS A 1 131 ? -4.392 3.273 5.076 1.00 86.31 131 HIS A CA 1
ATOM 1044 C C . HIS A 1 131 ? -3.226 3.885 4.290 1.00 86.31 131 HIS A C 1
ATOM 1046 O O . HIS A 1 131 ? -2.942 3.461 3.170 1.00 86.31 131 HIS A O 1
ATOM 1052 N N . THR A 1 132 ? -2.490 4.820 4.892 1.00 87.88 132 THR A N 1
ATOM 1053 C CA . THR A 1 132 ? -1.262 5.363 4.299 1.00 87.88 132 THR A CA 1
ATOM 1054 C C . THR A 1 132 ? -0.185 4.287 4.178 1.00 87.88 132 THR A C 1
ATOM 1056 O O . THR A 1 132 ? 0.416 4.150 3.115 1.00 87.88 132 THR A O 1
ATOM 1059 N N . GLN A 1 133 ? 0.019 3.467 5.214 1.00 84.38 133 GLN A N 1
ATOM 1060 C CA . GLN A 1 133 ? 0.950 2.336 5.154 1.00 84.38 133 GLN A CA 1
ATOM 1061 C C . GLN A 1 133 ? 0.585 1.351 4.040 1.00 84.38 133 GLN A C 1
ATOM 1063 O O . GLN A 1 133 ? 1.463 0.888 3.316 1.00 84.38 133 GLN A O 1
ATOM 1068 N N . GLN A 1 134 ? -0.705 1.049 3.873 1.00 85.56 134 GLN A N 1
ATOM 1069 C CA . GLN A 1 134 ? -1.170 0.155 2.809 1.00 85.56 134 GLN A CA 1
ATOM 1070 C C . GLN A 1 134 ? -0.896 0.747 1.435 1.00 85.56 134 GLN A C 1
ATOM 1072 O O . GLN A 1 134 ? -0.440 0.041 0.539 1.00 85.56 134 GLN A O 1
ATOM 1077 N N . GLY A 1 135 ? -1.133 2.050 1.280 1.00 86.31 135 GLY A N 1
ATOM 1078 C CA . GLY A 1 135 ? -0.813 2.755 0.051 1.00 86.31 135 GLY A CA 1
ATOM 1079 C C . GLY A 1 135 ? 0.678 2.716 -0.276 1.00 86.31 135 GLY A C 1
ATOM 1080 O O . GLY A 1 135 ? 1.049 2.411 -1.406 1.00 86.31 135 GLY A O 1
ATOM 1081 N N . ILE A 1 136 ? 1.539 2.949 0.718 1.00 85.88 136 ILE A N 1
ATOM 1082 C CA . ILE A 1 136 ? 2.997 2.871 0.556 1.00 85.88 136 ILE A CA 1
ATOM 1083 C C . ILE A 1 136 ? 3.437 1.449 0.194 1.00 85.88 136 ILE A C 1
ATOM 1085 O O . ILE A 1 136 ? 4.263 1.286 -0.700 1.00 85.88 136 ILE A O 1
ATOM 1089 N N . LEU A 1 137 ? 2.864 0.418 0.822 1.00 84.12 137 LEU A N 1
ATOM 1090 C CA . LEU A 1 137 ? 3.159 -0.972 0.472 1.00 84.12 137 LEU A CA 1
ATOM 1091 C C . LEU A 1 137 ? 2.767 -1.289 -0.978 1.00 84.12 137 LEU A C 1
ATOM 1093 O O . LEU A 1 137 ? 3.546 -1.904 -1.701 1.00 84.12 137 LEU A O 1
ATOM 1097 N N . LEU A 1 138 ? 1.591 -0.843 -1.429 1.00 83.75 138 LEU A N 1
ATOM 1098 C CA . LEU A 1 138 ? 1.161 -1.019 -2.822 1.00 83.75 138 LEU A CA 1
ATOM 1099 C C . LEU A 1 138 ? 2.136 -0.353 -3.801 1.00 83.75 138 LEU A C 1
ATOM 1101 O O . LEU A 1 138 ? 2.486 -0.935 -4.826 1.00 83.75 138 LEU A O 1
ATOM 1105 N N . ILE A 1 139 ? 2.617 0.844 -3.466 1.00 84.12 139 ILE A N 1
ATOM 1106 C CA . ILE A 1 139 ? 3.613 1.572 -4.256 1.00 84.12 139 ILE A CA 1
ATOM 1107 C C . ILE A 1 139 ? 4.960 0.839 -4.290 1.00 84.12 139 ILE A C 1
ATOM 1109 O O . ILE A 1 139 ? 5.573 0.723 -5.351 1.00 84.12 139 ILE A O 1
ATOM 1113 N N . ALA A 1 140 ? 5.408 0.323 -3.147 1.00 82.94 140 ALA A N 1
ATOM 1114 C CA . ALA A 1 140 ? 6.628 -0.464 -3.026 1.00 82.94 140 ALA A CA 1
ATOM 1115 C C . ALA A 1 140 ? 6.582 -1.730 -3.895 1.00 82.94 140 ALA A C 1
ATOM 1117 O O . ALA A 1 140 ? 7.503 -1.982 -4.672 1.00 82.94 140 ALA A O 1
ATOM 1118 N N . LEU A 1 141 ? 5.488 -2.493 -3.813 1.00 79.88 141 LEU A N 1
ATOM 1119 C CA . LEU A 1 141 ? 5.273 -3.687 -4.638 1.00 79.88 141 LEU A CA 1
ATOM 1120 C C . LEU A 1 141 ? 5.300 -3.347 -6.131 1.00 79.88 141 LEU A C 1
ATOM 1122 O O . LEU A 1 141 ? 5.904 -4.062 -6.928 1.00 79.88 141 LEU A O 1
ATOM 1126 N N . ARG A 1 142 ? 4.712 -2.210 -6.502 1.00 77.75 142 ARG A N 1
ATOM 1127 C CA . ARG A 1 142 ? 4.726 -1.675 -7.865 1.00 77.75 142 ARG A CA 1
ATOM 1128 C C . ARG A 1 142 ? 6.135 -1.357 -8.365 1.00 77.75 142 ARG A C 1
ATOM 1130 O O . ARG A 1 142 ? 6.508 -1.795 -9.452 1.00 77.75 142 ARG A O 1
ATOM 1137 N N . ALA A 1 143 ? 6.929 -0.641 -7.576 1.00 79.25 143 ALA A N 1
ATOM 1138 C CA . ALA A 1 143 ? 8.318 -0.337 -7.915 1.00 79.25 143 ALA A CA 1
ATOM 1139 C C . ALA A 1 143 ? 9.168 -1.614 -8.063 1.00 79.25 143 ALA A C 1
ATOM 1141 O O . ALA A 1 143 ? 9.971 -1.725 -8.993 1.00 79.25 143 ALA A O 1
ATOM 1142 N N . GLY A 1 144 ? 8.933 -2.607 -7.198 1.00 79.06 144 GLY A N 1
ATOM 1143 C CA . GLY A 1 144 ? 9.561 -3.924 -7.288 1.00 79.06 144 GLY A CA 1
ATOM 1144 C C . GLY A 1 144 ? 9.203 -4.660 -8.580 1.00 79.06 144 GLY A C 1
ATOM 1145 O O . GLY A 1 144 ? 10.099 -5.104 -9.294 1.00 79.06 144 GLY A O 1
ATOM 1146 N N . MET A 1 145 ? 7.916 -4.724 -8.942 1.00 76.50 145 MET A N 1
ATOM 1147 C CA . MET A 1 145 ? 7.483 -5.355 -10.197 1.00 76.50 145 MET A CA 1
ATOM 1148 C C . MET A 1 145 ? 8.021 -4.635 -11.435 1.00 76.50 145 MET A C 1
ATOM 1150 O O . MET A 1 145 ? 8.389 -5.292 -12.402 1.00 76.50 145 MET A O 1
ATOM 1154 N N . ALA A 1 146 ? 8.086 -3.302 -11.418 1.00 75.06 146 ALA A N 1
ATOM 1155 C CA . ALA A 1 146 ? 8.662 -2.531 -12.517 1.00 75.06 146 ALA A CA 1
ATOM 1156 C C . ALA A 1 146 ? 10.157 -2.820 -12.705 1.00 75.06 146 ALA A C 1
ATOM 1158 O O . ALA A 1 146 ? 10.615 -3.019 -13.828 1.00 75.06 146 ALA A O 1
ATOM 1159 N N . SER A 1 147 ? 10.896 -2.917 -11.600 1.00 76.38 147 SER A N 1
ATOM 1160 C CA . SER A 1 147 ? 12.318 -3.274 -11.617 1.00 76.38 147 SER A CA 1
ATOM 1161 C C . SER A 1 147 ? 12.534 -4.711 -12.105 1.00 76.38 147 SER A C 1
ATOM 1163 O O . SER A 1 147 ? 13.443 -4.973 -12.892 1.00 76.38 147 SER A O 1
ATOM 1165 N N . LEU A 1 148 ? 11.666 -5.640 -11.683 1.00 73.56 148 LEU A N 1
ATOM 1166 C CA . LEU A 1 148 ? 11.687 -7.030 -12.136 1.00 73.56 148 LEU A CA 1
ATOM 1167 C C . LEU A 1 148 ? 11.387 -7.130 -13.635 1.00 73.56 148 LEU A C 1
ATOM 1169 O O . LEU A 1 148 ? 12.108 -7.816 -14.347 1.00 73.56 148 LEU A O 1
ATOM 1173 N N . ALA A 1 149 ? 10.370 -6.419 -14.125 1.00 72.62 149 ALA A N 1
ATOM 1174 C CA . ALA A 1 149 ? 9.986 -6.429 -15.534 1.00 72.62 149 ALA A CA 1
ATOM 1175 C C . ALA A 1 149 ? 11.145 -6.011 -16.454 1.00 72.62 149 ALA A C 1
ATOM 1177 O O . ALA A 1 149 ? 11.367 -6.640 -17.482 1.00 72.62 149 ALA A O 1
ATOM 1178 N N . LEU A 1 150 ? 11.937 -5.017 -16.043 1.00 71.19 150 LEU A N 1
ATOM 1179 C CA . LEU A 1 150 ? 13.136 -4.588 -16.775 1.00 71.19 150 LEU A CA 1
ATOM 1180 C C . LEU A 1 150 ? 14.319 -5.559 -16.663 1.00 71.19 150 LEU A C 1
ATOM 1182 O O . LEU A 1 150 ? 15.281 -5.433 -17.41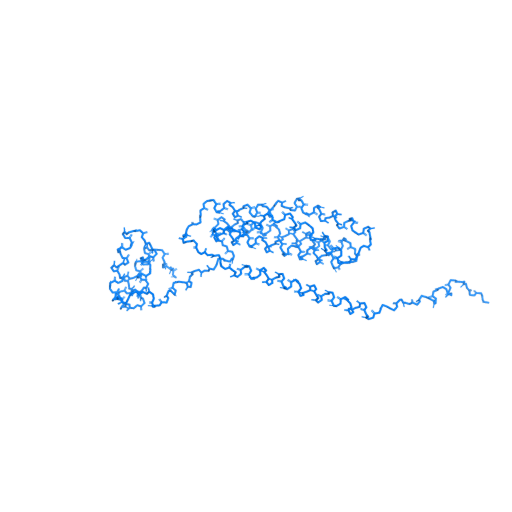0 1.00 71.19 150 LEU A O 1
ATOM 1186 N N . SER A 1 151 ? 14.257 -6.521 -15.743 1.00 69.56 151 SER A N 1
ATOM 1187 C CA . SER A 1 151 ? 15.311 -7.517 -15.523 1.00 69.56 151 SER A CA 1
ATOM 1188 C C . SER A 1 151 ? 15.061 -8.842 -16.261 1.00 69.56 151 SER A C 1
ATOM 1190 O O . SER A 1 151 ? 15.940 -9.699 -16.270 1.00 69.56 151 SER A O 1
ATOM 1192 N N . VAL A 1 152 ? 13.870 -9.046 -16.844 1.00 66.06 152 VAL A N 1
ATOM 1193 C CA . VAL A 1 152 ? 13.435 -10.339 -17.416 1.00 66.06 152 VAL A CA 1
ATOM 1194 C C . VAL A 1 152 ? 13.767 -10.489 -18.912 1.00 66.06 152 VAL A C 1
ATOM 1196 O O . VAL A 1 152 ? 13.798 -11.614 -19.406 1.00 66.06 152 VAL A O 1
ATOM 1199 N N . GLY A 1 153 ? 14.071 -9.403 -19.631 1.00 60.84 153 GLY A N 1
ATOM 1200 C CA . GLY A 1 153 ? 14.291 -9.425 -21.084 1.00 60.84 153 GLY A CA 1
ATOM 1201 C C . GLY A 1 153 ? 15.575 -8.737 -21.546 1.00 60.84 153 GLY A C 1
ATOM 1202 O O . GLY A 1 153 ? 16.136 -7.902 -20.841 1.00 60.84 153 GLY A O 1
ATOM 1203 N N . ASN A 1 154 ? 16.033 -9.086 -22.753 1.00 59.78 154 ASN A N 1
ATOM 1204 C CA . ASN A 1 154 ? 17.140 -8.386 -23.428 1.00 59.78 154 ASN A CA 1
ATOM 1205 C C . ASN A 1 154 ? 16.639 -7.168 -24.228 1.00 59.78 154 ASN A C 1
ATOM 1207 O O . ASN A 1 154 ? 17.434 -6.311 -24.629 1.00 59.78 154 ASN A O 1
ATOM 1211 N N . SER A 1 155 ? 15.327 -7.093 -24.456 1.00 61.69 155 SER A N 1
ATOM 1212 C CA . SER A 1 155 ? 14.650 -5.988 -25.123 1.00 61.69 155 SER A CA 1
ATOM 1213 C C . SER A 1 155 ? 13.634 -5.332 -24.177 1.00 61.69 155 SER A C 1
ATOM 1215 O O . SER A 1 155 ? 13.031 -6.016 -23.348 1.00 61.69 155 SER A O 1
ATOM 1217 N N . PRO A 1 156 ? 13.422 -4.006 -24.278 1.00 58.56 156 PRO A N 1
ATOM 1218 C CA . PRO A 1 156 ? 12.508 -3.272 -23.401 1.00 58.56 156 PRO A CA 1
ATOM 1219 C C . PRO A 1 156 ? 11.064 -3.768 -23.552 1.00 58.56 156 PRO A C 1
ATOM 1221 O O . PRO A 1 156 ? 10.311 -3.787 -22.580 1.00 58.56 156 PRO A O 1
ATOM 1224 N N . ASP A 1 157 ? 10.708 -4.241 -24.745 1.00 65.44 157 ASP A N 1
ATOM 1225 C CA . ASP A 1 157 ? 9.369 -4.718 -25.089 1.00 65.44 157 ASP A CA 1
ATOM 1226 C C . ASP A 1 157 ? 8.995 -6.022 -24.365 1.00 65.44 157 ASP A C 1
ATOM 1228 O O . ASP A 1 157 ? 7.828 -6.220 -24.017 1.00 65.44 157 ASP A O 1
ATOM 1232 N N . ASP A 1 158 ? 9.987 -6.860 -24.041 1.00 66.19 158 ASP A N 1
ATOM 1233 C CA . ASP A 1 158 ? 9.797 -8.162 -23.385 1.00 66.19 158 ASP A CA 1
ATOM 1234 C C . ASP A 1 158 ? 9.195 -8.013 -21.974 1.00 66.19 158 ASP A C 1
ATOM 1236 O O . ASP A 1 158 ? 8.448 -8.871 -21.498 1.00 66.19 158 ASP A O 1
ATOM 1240 N N . GLY A 1 159 ? 9.504 -6.902 -21.296 1.00 64.75 159 GLY A N 1
ATOM 1241 C CA . GLY A 1 159 ? 9.049 -6.602 -19.937 1.00 64.75 159 GLY A CA 1
ATOM 1242 C C . GLY A 1 159 ? 7.805 -5.715 -19.866 1.00 64.75 159 GLY A C 1
ATOM 1243 O O . GLY A 1 159 ? 7.109 -5.718 -18.848 1.00 64.75 159 GLY A O 1
ATOM 1244 N N . ILE A 1 160 ? 7.484 -4.963 -20.927 1.00 67.00 160 ILE A N 1
ATOM 1245 C CA . ILE A 1 160 ? 6.391 -3.974 -20.916 1.00 67.00 160 ILE A CA 1
ATOM 1246 C C . ILE A 1 160 ? 5.027 -4.644 -20.723 1.00 67.00 160 ILE A C 1
ATOM 1248 O O . ILE A 1 160 ? 4.201 -4.132 -19.969 1.00 67.00 160 ILE A O 1
ATOM 1252 N N . GLY A 1 161 ? 4.790 -5.812 -21.328 1.00 64.50 161 GLY A N 1
ATOM 1253 C CA . GLY A 1 161 ? 3.543 -6.561 -21.134 1.00 64.50 161 GLY A CA 1
ATOM 1254 C C . GLY A 1 161 ? 3.341 -7.000 -19.679 1.00 64.50 161 GLY A C 1
ATOM 1255 O O . GLY A 1 161 ? 2.270 -6.791 -19.107 1.00 64.50 161 GLY A O 1
ATOM 1256 N N . LEU A 1 162 ? 4.397 -7.529 -19.049 1.00 65.19 162 LEU A N 1
ATOM 1257 C CA . LEU A 1 162 ? 4.396 -7.918 -17.635 1.00 65.19 162 LEU A CA 1
ATOM 1258 C C . LEU A 1 162 ? 4.232 -6.695 -16.722 1.00 65.19 162 LEU A C 1
ATOM 1260 O O . LEU A 1 162 ? 3.487 -6.743 -15.742 1.00 65.19 162 LEU A O 1
ATOM 1264 N N . PHE A 1 163 ? 4.876 -5.579 -17.071 1.00 68.88 163 PHE A N 1
ATOM 1265 C CA . PHE A 1 163 ? 4.724 -4.309 -16.376 1.00 68.88 163 PHE A CA 1
ATOM 1266 C C . PHE A 1 163 ? 3.284 -3.801 -16.451 1.00 68.88 163 PHE A C 1
ATOM 1268 O O . PHE A 1 163 ? 2.737 -3.452 -15.411 1.00 68.88 163 PHE A O 1
ATOM 1275 N N . LEU A 1 164 ? 2.660 -3.770 -17.631 1.00 67.94 164 LEU A N 1
ATOM 1276 C CA . LEU A 1 164 ? 1.307 -3.244 -17.825 1.00 67.94 164 LEU A CA 1
ATOM 1277 C C . LEU A 1 164 ? 0.238 -4.144 -17.201 1.00 67.94 164 LEU A C 1
ATOM 1279 O O . LEU A 1 164 ? -0.671 -3.626 -16.559 1.00 67.94 164 LEU A O 1
ATOM 1283 N N . LEU A 1 165 ? 0.353 -5.469 -17.329 1.00 65.25 165 LEU A N 1
ATOM 1284 C CA . LEU A 1 165 ? -0.573 -6.410 -16.690 1.00 65.25 165 LEU A CA 1
ATOM 1285 C C . LEU A 1 165 ? -0.404 -6.411 -15.171 1.00 65.25 165 LEU A C 1
ATOM 1287 O O . LEU A 1 165 ? -1.381 -6.240 -14.442 1.00 65.25 165 LEU A O 1
ATOM 1291 N N . GLY A 1 166 ? 0.835 -6.556 -14.696 1.00 63.88 166 GLY A N 1
ATOM 1292 C CA . GLY A 1 166 ? 1.157 -6.593 -13.275 1.00 63.88 166 GLY A CA 1
ATOM 1293 C C . GLY A 1 166 ? 0.816 -5.276 -12.594 1.00 63.88 166 GLY A C 1
ATOM 1294 O O . GLY A 1 166 ? 0.034 -5.257 -11.649 1.00 63.88 166 GLY A O 1
ATOM 1295 N N . ASN A 1 167 ? 1.331 -4.151 -13.099 1.00 67.31 167 ASN A N 1
ATOM 1296 C CA . ASN A 1 167 ? 1.009 -2.851 -12.521 1.00 67.31 167 ASN A CA 1
ATOM 1297 C C . ASN A 1 167 ? -0.443 -2.471 -12.759 1.00 67.31 167 ASN A C 1
ATOM 1299 O O . ASN A 1 167 ? -1.081 -2.071 -11.803 1.00 67.31 167 ASN A O 1
ATOM 1303 N N . GLY A 1 168 ? -0.996 -2.617 -13.963 1.00 64.12 168 GLY A N 1
ATOM 1304 C CA . GLY A 1 168 ? -2.383 -2.237 -14.250 1.00 64.12 168 GLY A CA 1
ATOM 1305 C C . GLY A 1 168 ? -3.389 -2.944 -13.340 1.00 64.12 168 GLY A C 1
ATOM 1306 O O . GLY A 1 168 ? -4.239 -2.285 -12.738 1.00 64.12 168 GLY A O 1
ATOM 1307 N N . ALA A 1 169 ? -3.246 -4.261 -13.160 1.00 67.06 169 ALA A N 1
ATOM 1308 C CA . ALA A 1 169 ? -4.111 -5.029 -12.271 1.00 67.06 169 ALA A CA 1
ATOM 1309 C C . ALA A 1 169 ? -3.918 -4.623 -10.803 1.00 67.06 169 ALA A C 1
ATOM 1311 O O . ALA A 1 169 ? -4.885 -4.268 -10.128 1.00 67.06 169 ALA A O 1
ATOM 1312 N N . LEU A 1 170 ? -2.676 -4.607 -10.306 1.00 69.44 170 LEU A N 1
ATOM 1313 C CA . LEU A 1 170 ? -2.382 -4.296 -8.899 1.00 69.44 170 LEU A CA 1
ATOM 1314 C C . LEU A 1 170 ? -2.856 -2.887 -8.514 1.00 69.44 170 LEU A C 1
ATOM 1316 O O . LEU A 1 170 ? -3.228 -2.619 -7.372 1.00 69.44 170 LEU A O 1
ATOM 1320 N N . TRP A 1 171 ? -2.907 -2.005 -9.503 1.00 74.00 171 TRP A N 1
ATOM 1321 C CA . TRP A 1 171 ? -3.245 -0.608 -9.371 1.00 74.00 171 TRP A CA 1
ATOM 1322 C C . TRP A 1 171 ? -4.755 -0.342 -9.402 1.00 74.00 171 TRP A C 1
ATOM 1324 O O . TRP A 1 171 ? -5.272 0.347 -8.520 1.00 74.00 171 TRP A O 1
ATOM 1334 N N . LEU A 1 172 ? -5.488 -0.963 -10.331 1.00 72.75 172 LEU A N 1
ATOM 1335 C CA . LEU A 1 172 ? -6.948 -0.881 -10.362 1.00 72.75 172 LEU A CA 1
ATOM 1336 C C . LEU A 1 172 ? -7.559 -1.589 -9.143 1.00 72.75 172 LEU A C 1
ATOM 1338 O O . LEU A 1 172 ? -8.364 -1.006 -8.413 1.00 72.75 172 LEU A O 1
ATOM 1342 N N . PHE A 1 173 ? -7.129 -2.826 -8.878 1.00 75.69 173 PHE A N 1
ATOM 1343 C CA . PHE A 1 173 ? -7.665 -3.620 -7.776 1.00 75.69 173 PHE A CA 1
ATOM 1344 C C . PHE A 1 173 ? -7.252 -3.057 -6.416 1.00 75.69 173 PHE A C 1
ATOM 1346 O O . PHE A 1 173 ? -8.108 -2.930 -5.543 1.00 75.69 173 PHE A O 1
ATOM 1353 N N . GLY A 1 174 ? -5.990 -2.650 -6.234 1.00 76.75 174 GLY A N 1
ATOM 1354 C CA . GLY A 1 174 ? -5.509 -2.084 -4.970 1.00 76.75 174 GLY A CA 1
ATOM 1355 C C . GLY A 1 174 ? -6.238 -0.797 -4.573 1.00 76.75 174 GLY A C 1
ATOM 1356 O O . GLY A 1 174 ? -6.635 -0.642 -3.416 1.00 76.75 174 GLY A O 1
ATOM 1357 N N . SER A 1 175 ? -6.485 0.096 -5.534 1.00 80.69 175 SER A N 1
ATOM 1358 C CA . SER A 1 175 ? -7.184 1.365 -5.296 1.00 80.69 175 SER A CA 1
ATOM 1359 C C . SER A 1 175 ? -8.682 1.180 -5.046 1.00 80.69 175 SER A C 1
ATOM 1361 O O . SER A 1 175 ? -9.216 1.743 -4.087 1.00 80.69 175 SER A O 1
ATOM 1363 N N . ILE A 1 176 ? -9.361 0.342 -5.841 1.00 82.12 176 ILE A N 1
ATOM 1364 C CA . ILE A 1 176 ? -10.789 0.033 -5.647 1.00 82.12 176 ILE A CA 1
ATOM 1365 C C . ILE A 1 176 ? -11.008 -0.663 -4.303 1.00 82.12 176 ILE A C 1
ATOM 1367 O O . ILE A 1 176 ? -11.883 -0.268 -3.529 1.00 82.12 176 ILE A O 1
ATOM 1371 N N . TRP A 1 177 ? -10.184 -1.663 -3.996 1.00 83.88 177 TRP A N 1
ATOM 1372 C CA . TRP A 1 177 ? -10.252 -2.391 -2.735 1.00 83.88 177 TRP A CA 1
ATOM 1373 C C . TRP A 1 177 ? -10.007 -1.468 -1.537 1.00 83.88 177 TRP A C 1
ATOM 1375 O O . TRP A 1 177 ? -10.749 -1.513 -0.555 1.00 83.88 177 TRP A O 1
ATOM 1385 N N . GLY A 1 178 ? -9.031 -0.563 -1.641 1.00 84.00 178 GLY A N 1
ATOM 1386 C CA . GLY A 1 178 ? -8.771 0.470 -0.643 1.00 84.00 178 GLY A CA 1
ATOM 1387 C C . GLY A 1 178 ? -9.957 1.405 -0.402 1.00 84.00 178 GLY A C 1
ATOM 1388 O O . GLY A 1 178 ? -10.319 1.665 0.745 1.00 84.00 178 GLY A O 1
ATOM 1389 N N . TRP A 1 179 ? -10.640 1.855 -1.457 1.00 85.81 179 TRP A N 1
ATOM 1390 C CA . TRP A 1 179 ? -11.867 2.648 -1.313 1.00 85.81 179 TRP A CA 1
ATOM 1391 C C . TRP A 1 179 ? -12.999 1.888 -0.625 1.00 85.81 179 TRP A C 1
ATOM 1393 O O . TRP A 1 179 ? -13.679 2.457 0.234 1.00 85.81 179 TRP A O 1
ATOM 1403 N N . VAL A 1 180 ? -13.202 0.615 -0.973 1.00 85.56 180 VAL A N 1
ATOM 1404 C CA . VAL A 1 180 ? -14.203 -0.237 -0.314 1.00 85.56 180 VAL A CA 1
ATOM 1405 C C . VAL A 1 180 ? -13.892 -0.364 1.176 1.00 85.56 180 VAL A C 1
ATOM 1407 O O . VAL A 1 180 ? -14.791 -0.199 2.004 1.00 85.56 180 VAL A O 1
ATOM 1410 N N . GLN A 1 181 ? -12.622 -0.579 1.525 1.00 85.69 181 GLN A N 1
ATOM 1411 C CA . GLN A 1 181 ? -12.175 -0.642 2.914 1.00 85.69 181 GLN A CA 1
ATOM 1412 C C . GLN A 1 181 ? -12.457 0.661 3.672 1.00 85.69 181 GLN A C 1
ATOM 1414 O O . GLN A 1 181 ? -13.054 0.617 4.751 1.00 85.69 181 GLN A O 1
ATOM 1419 N N . VAL A 1 182 ? -12.121 1.815 3.081 1.00 85.69 182 VAL A N 1
ATOM 1420 C CA . VAL A 1 182 ? -12.362 3.131 3.692 1.00 85.69 182 VAL A CA 1
ATOM 1421 C C . VAL A 1 182 ? -13.854 3.387 3.916 1.00 85.69 182 VAL A C 1
ATOM 1423 O O . VAL A 1 182 ? -14.251 3.856 4.986 1.00 85.69 182 VAL A O 1
ATOM 1426 N N . ASN A 1 183 ? -14.701 3.045 2.941 1.00 84.00 183 ASN A N 1
ATOM 1427 C CA . ASN A 1 183 ? -16.152 3.206 3.063 1.00 84.00 183 ASN A CA 1
ATOM 1428 C C . ASN A 1 183 ? -16.713 2.378 4.227 1.00 84.00 183 ASN A C 1
ATOM 1430 O O . ASN A 1 183 ? -17.506 2.895 5.018 1.00 84.00 183 ASN A O 1
ATOM 1434 N N . ARG A 1 184 ? -16.234 1.137 4.372 1.00 80.69 184 ARG A N 1
ATOM 1435 C CA . ARG A 1 184 ? -16.607 0.210 5.450 1.00 80.69 184 ARG A CA 1
ATOM 1436 C C . ARG A 1 184 ? -15.960 0.533 6.806 1.00 80.69 184 ARG A C 1
ATOM 1438 O O . ARG A 1 184 ? -16.238 -0.165 7.772 1.00 80.69 184 ARG A O 1
ATOM 1445 N N . SER A 1 185 ? -15.116 1.567 6.910 1.00 79.62 185 SER A N 1
ATOM 1446 C CA . SER A 1 185 ? -14.307 1.848 8.115 1.00 79.62 185 SER A CA 1
ATOM 1447 C C . SER A 1 185 ? -13.431 0.656 8.540 1.00 79.62 185 SER A C 1
ATOM 1449 O O . SER A 1 185 ? -13.165 0.442 9.724 1.00 79.62 185 SER A O 1
ATOM 1451 N N . THR A 1 186 ? -13.015 -0.158 7.574 1.00 78.69 186 THR A N 1
ATOM 1452 C CA . THR A 1 186 ? -12.196 -1.355 7.793 1.00 78.69 186 THR A CA 1
ATOM 1453 C C . THR A 1 186 ? -10.818 -1.153 7.197 1.00 78.69 186 THR A C 1
ATOM 1455 O O . THR A 1 186 ? -10.647 -0.351 6.289 1.00 78.69 186 THR A O 1
ATOM 1458 N N . CYS A 1 187 ? -9.839 -1.904 7.681 1.00 74.69 187 CYS A N 1
ATOM 1459 C CA . CYS A 1 187 ? -8.489 -1.894 7.146 1.00 74.69 187 CYS A CA 1
ATOM 1460 C C . CYS A 1 187 ? -7.959 -3.331 7.151 1.00 74.69 187 CYS A C 1
ATOM 1462 O O . CYS A 1 187 ? -8.216 -4.067 8.100 1.00 74.69 187 CYS A O 1
ATOM 1464 N N . LEU A 1 188 ? -7.217 -3.734 6.116 1.00 68.25 188 LEU A N 1
ATOM 1465 C CA . LEU A 1 188 ? -6.564 -5.056 6.047 1.00 68.25 188 LEU A CA 1
ATOM 1466 C C . LEU A 1 188 ? -5.645 -5.350 7.253 1.00 68.25 188 LEU A C 1
ATOM 1468 O O . LEU A 1 188 ? -5.478 -6.503 7.626 1.00 68.25 188 LEU A O 1
ATOM 1472 N N . TRP A 1 189 ? -5.089 -4.308 7.884 1.00 64.31 189 TRP A N 1
ATOM 1473 C CA . TRP A 1 189 ? -4.329 -4.401 9.141 1.00 64.31 189 TRP A CA 1
ATOM 1474 C C . TRP A 1 189 ? -5.097 -3.836 10.330 1.00 64.31 189 TRP A C 1
ATOM 1476 O O . TRP A 1 189 ? -4.515 -3.259 11.253 1.00 64.31 189 TRP A O 1
ATOM 1486 N N . LYS A 1 190 ? -6.425 -3.959 10.310 1.00 56.34 190 LYS A N 1
ATOM 1487 C CA . LYS A 1 190 ? -7.204 -3.804 11.527 1.00 56.34 190 LYS A CA 1
ATOM 1488 C C . LYS A 1 190 ? -6.803 -4.972 12.420 1.00 56.34 190 LYS A C 1
ATOM 1490 O O . LYS A 1 190 ? -7.266 -6.090 12.229 1.00 56.34 190 LYS A O 1
ATOM 1495 N N . TYR A 1 191 ? -5.893 -4.702 13.352 1.00 47.50 191 TYR A N 1
ATOM 1496 C CA . TYR A 1 191 ? -5.722 -5.552 14.517 1.00 47.50 191 TYR A CA 1
ATOM 1497 C C . TYR A 1 191 ? -7.125 -5.681 15.108 1.00 47.50 191 TYR A C 1
ATOM 1499 O O . TYR A 1 191 ? -7.738 -4.668 15.459 1.00 47.50 191 TYR A O 1
ATOM 1507 N N . GLN A 1 192 ? -7.693 -6.885 15.077 1.00 43.41 192 GLN A N 1
ATOM 1508 C CA . GLN A 1 192 ? -8.906 -7.151 15.823 1.00 43.41 192 GLN A CA 1
ATOM 1509 C C . GLN A 1 192 ? -8.528 -6.929 17.285 1.00 43.41 192 GLN A C 1
ATOM 1511 O O . GLN A 1 192 ? -7.948 -7.789 17.934 1.00 43.41 192 GLN A O 1
ATOM 1516 N N . GLU A 1 193 ? -8.902 -5.780 17.833 1.00 44.06 193 GLU A N 1
ATOM 1517 C CA . GLU A 1 193 ? -9.009 -5.566 19.278 1.00 44.06 193 GLU A CA 1
ATOM 1518 C C . GLU A 1 193 ? -10.107 -6.458 19.903 1.00 44.06 193 GLU A C 1
ATOM 1520 O O . GLU A 1 193 ? -10.632 -6.145 20.962 1.00 44.06 193 GLU A O 1
ATOM 1525 N N . GLY A 1 194 ? -10.436 -7.599 19.284 1.00 36.78 194 GLY A N 1
ATOM 1526 C CA . GLY A 1 194 ? -11.153 -8.700 19.921 1.00 36.78 194 GLY A CA 1
ATOM 1527 C C . GLY A 1 194 ? -10.292 -9.433 20.957 1.00 36.78 194 GLY A C 1
ATOM 1528 O O . GLY A 1 194 ? -10.838 -10.081 21.842 1.00 36.78 194 GLY A O 1
ATOM 1529 N N . GLU A 1 195 ? -8.962 -9.277 20.929 1.00 35.25 195 GLU A N 1
ATOM 1530 C CA . GLU A 1 195 ? -8.071 -9.873 21.940 1.00 35.25 195 GLU A CA 1
ATOM 1531 C C . GLU A 1 195 ? -7.823 -8.979 23.171 1.00 35.25 195 GLU A C 1
ATOM 1533 O O . GLU A 1 195 ? -7.396 -9.479 24.209 1.00 35.25 195 GLU A O 1
ATOM 1538 N N . TYR A 1 196 ? -8.185 -7.690 23.142 1.00 39.56 196 TYR A N 1
ATOM 1539 C CA . TYR A 1 196 ? -8.082 -6.813 24.325 1.00 39.56 196 TYR A CA 1
ATOM 1540 C C . TYR A 1 196 ? -9.317 -6.846 25.240 1.00 39.56 196 TYR A C 1
ATOM 1542 O O . TYR A 1 196 ? -9.326 -6.205 26.291 1.00 39.56 196 TYR A O 1
ATOM 1550 N N . LEU A 1 197 ? -10.328 -7.663 24.918 1.00 39.31 197 LEU A N 1
ATOM 1551 C CA . LEU A 1 197 ? -11.304 -8.108 25.918 1.00 39.31 197 LEU A CA 1
ATOM 1552 C C . LEU A 1 197 ? -10.755 -9.235 26.802 1.00 39.31 197 LEU A C 1
ATOM 1554 O O . LEU A 1 197 ? -11.383 -9.584 27.802 1.00 39.31 197 LEU A O 1
ATOM 1558 N N . ILE A 1 198 ? -9.539 -9.731 26.556 1.00 41.34 198 ILE A N 1
ATOM 1559 C CA . ILE A 1 198 ? -8.697 -10.301 27.613 1.00 41.34 198 ILE A CA 1
ATOM 1560 C C . ILE A 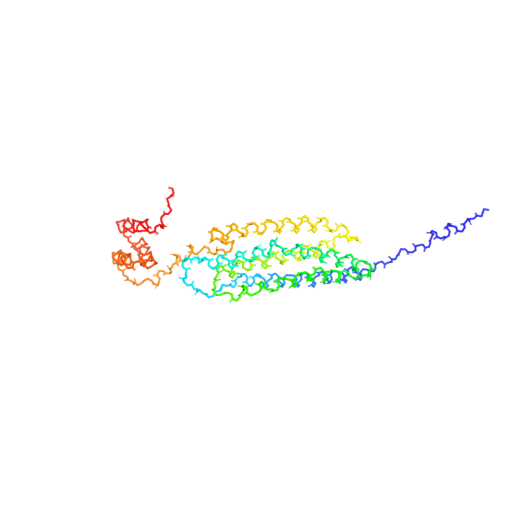1 198 ? -7.971 -9.137 28.305 1.00 41.34 198 ILE A C 1
ATOM 1562 O O . ILE A 1 198 ? -6.749 -9.104 28.398 1.00 41.34 198 ILE A O 1
ATOM 1566 N N . GLN A 1 199 ? -8.721 -8.149 28.811 1.00 42.62 199 GLN A N 1
ATOM 1567 C CA . GLN A 1 199 ? -8.207 -7.355 29.921 1.00 42.62 199 GLN A CA 1
ATOM 1568 C C . GLN A 1 199 ? -7.792 -8.369 30.980 1.00 42.62 199 GLN A C 1
ATOM 1570 O O . GLN A 1 199 ? -8.621 -9.185 31.414 1.00 42.62 199 GLN A O 1
ATOM 1575 N N . SER A 1 200 ? -6.496 -8.369 31.297 1.00 42.03 200 SER A N 1
ATOM 1576 C CA . SER A 1 200 ? -5.933 -9.134 32.395 1.00 42.03 200 SER A CA 1
ATOM 1577 C C . SER A 1 200 ? -6.886 -8.990 33.573 1.00 42.03 200 SER A C 1
ATOM 1579 O O . SER A 1 200 ? -7.340 -7.895 33.920 1.00 42.03 200 SER A O 1
ATOM 1581 N N . ALA A 1 201 ? -7.258 -10.122 34.161 1.00 48.03 201 ALA A N 1
ATOM 1582 C CA . ALA A 1 201 ? -8.155 -10.163 35.309 1.00 48.03 201 ALA A CA 1
ATOM 1583 C C . ALA A 1 201 ? -7.635 -9.322 36.503 1.00 48.03 201 ALA A C 1
ATOM 1585 O O . ALA A 1 201 ? -8.377 -9.115 37.465 1.00 48.03 201 ALA A O 1
ATOM 1586 N N . ASP A 1 202 ? -6.398 -8.832 36.400 1.00 49.25 202 ASP A N 1
ATOM 1587 C CA . ASP A 1 202 ? -5.650 -8.031 37.361 1.00 49.25 202 ASP A CA 1
ATOM 1588 C C . ASP A 1 202 ? -6.015 -6.537 37.353 1.00 49.25 202 ASP A C 1
ATOM 1590 O O . ASP A 1 202 ? -5.805 -5.860 38.353 1.00 49.25 202 ASP A O 1
ATOM 1594 N N . GLU A 1 203 ? -6.611 -6.007 36.277 1.00 51.44 203 GLU A N 1
ATOM 1595 C CA . GLU A 1 203 ? -6.970 -4.577 36.176 1.00 51.44 203 GLU A CA 1
ATOM 1596 C C . GLU A 1 203 ? -8.445 -4.282 36.509 1.00 51.44 203 GLU A C 1
ATOM 1598 O O . GLU A 1 203 ? -8.958 -3.169 36.325 1.00 51.44 203 GLU A O 1
ATOM 1603 N N . ILE A 1 204 ? -9.168 -5.308 36.953 1.00 60.72 204 ILE A N 1
ATOM 1604 C CA . ILE A 1 204 ? -10.549 -5.200 37.403 1.00 60.72 204 ILE A CA 1
ATOM 1605 C C . ILE A 1 204 ? -10.514 -5.234 38.923 1.00 60.72 204 ILE A C 1
ATOM 1607 O O . ILE A 1 204 ? -10.217 -6.277 39.506 1.00 60.72 204 ILE A O 1
ATOM 1611 N N . GLU A 1 205 ? -10.825 -4.086 39.533 1.00 63.81 205 GLU A N 1
ATOM 1612 C CA . GLU A 1 205 ? -11.043 -3.915 40.973 1.00 63.81 205 GLU A CA 1
ATOM 1613 C C . GLU A 1 205 ? -11.709 -5.178 41.547 1.00 63.81 205 GLU A C 1
ATOM 1615 O O . GLU A 1 205 ? -12.688 -5.662 40.968 1.00 63.81 205 GLU A O 1
ATOM 1620 N N . SER A 1 206 ? -11.144 -5.754 42.616 1.00 70.38 206 SER A N 1
ATOM 1621 C CA . SER A 1 206 ? -11.517 -7.062 43.184 1.00 70.38 206 SER A CA 1
ATOM 1622 C C . SER A 1 206 ? -12.885 -7.026 43.873 1.00 70.38 206 SER A C 1
ATOM 1624 O O . SER A 1 206 ? -13.039 -7.244 45.073 1.00 70.38 206 SER A O 1
ATOM 1626 N N . LEU A 1 207 ? -13.918 -6.720 43.100 1.00 81.31 207 LEU A N 1
ATOM 1627 C CA . LEU A 1 207 ? -15.280 -6.610 43.568 1.00 81.31 207 LEU A CA 1
ATOM 1628 C C . LEU A 1 207 ? -15.992 -7.964 43.446 1.00 81.31 207 LEU A C 1
ATOM 1630 O O . LEU A 1 207 ? -15.696 -8.760 42.548 1.00 81.31 207 LEU A O 1
ATOM 1634 N N . PRO A 1 208 ? -16.987 -8.218 44.311 1.00 85.38 208 PRO A N 1
ATOM 1635 C CA . PRO A 1 208 ? -17.894 -9.339 44.132 1.00 85.38 208 PRO A CA 1
ATOM 1636 C C . PRO A 1 208 ? -18.589 -9.270 42.758 1.00 85.38 208 PRO A C 1
ATOM 1638 O O . PRO A 1 208 ? -18.964 -8.174 42.327 1.00 85.38 208 PRO A O 1
ATOM 1641 N N . PRO A 1 209 ? -18.854 -10.411 42.091 1.00 85.88 209 PRO A N 1
ATOM 1642 C CA . PRO A 1 209 ? -19.488 -10.437 40.768 1.00 85.88 209 PRO A CA 1
ATOM 1643 C C . PRO A 1 209 ? -20.827 -9.684 40.697 1.00 85.88 209 PRO A C 1
ATOM 1645 O O . PRO A 1 209 ? -21.132 -9.059 39.686 1.00 85.88 209 PRO A O 1
ATOM 1648 N N . GLN A 1 210 ? -21.593 -9.666 41.793 1.00 89.19 210 GLN A N 1
ATOM 1649 C CA . GLN A 1 210 ? -22.846 -8.910 41.891 1.00 89.19 210 GLN A CA 1
ATOM 1650 C C . GLN A 1 210 ? -22.631 -7.393 41.768 1.00 89.19 210 GLN A C 1
ATOM 1652 O O . GLN A 1 210 ? -23.368 -6.703 41.067 1.00 89.19 210 GLN A O 1
ATOM 1657 N N . LYS A 1 211 ? -21.566 -6.872 42.382 1.00 89.88 211 LYS A N 1
ATOM 1658 C CA . LYS A 1 211 ? -21.231 -5.444 42.355 1.00 89.88 211 LYS A CA 1
ATOM 1659 C C . LYS A 1 211 ? -20.747 -5.003 40.971 1.00 89.88 2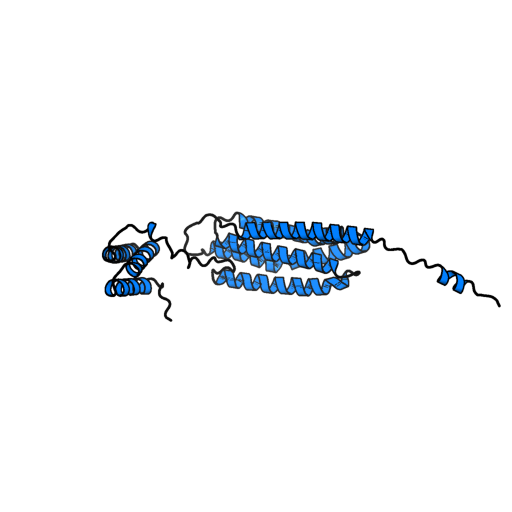11 LYS A C 1
ATOM 1661 O O . LYS A 1 211 ? -20.934 -3.854 40.582 1.00 89.88 211 LYS A O 1
ATOM 1666 N N . HIS A 1 212 ? -20.181 -5.920 40.186 1.00 89.06 212 HIS A N 1
ATOM 1667 C CA . HIS A 1 212 ? -19.879 -5.668 38.778 1.00 89.06 212 HIS A CA 1
ATOM 1668 C C . HIS A 1 212 ? -21.144 -5.516 37.914 1.00 89.06 212 HIS A C 1
ATOM 1670 O O . HIS A 1 212 ? -21.166 -4.655 37.039 1.00 89.06 212 HIS A O 1
ATOM 1676 N N . ILE A 1 213 ? -22.220 -6.264 38.183 1.00 90.50 213 ILE A N 1
ATOM 1677 C CA . ILE A 1 213 ? -23.513 -6.062 37.500 1.00 90.50 213 ILE A CA 1
ATOM 1678 C C . ILE A 1 213 ? -24.074 -4.666 37.797 1.00 90.50 213 ILE A C 1
ATOM 1680 O O . ILE A 1 213 ? -24.507 -3.964 36.884 1.00 90.50 213 ILE A O 1
ATOM 1684 N N . GLU A 1 214 ? -24.030 -4.240 39.060 1.00 90.44 214 GLU A N 1
ATOM 1685 C CA . GLU A 1 214 ? -24.500 -2.913 39.481 1.00 90.44 214 GLU A CA 1
ATOM 1686 C C . GLU A 1 214 ? -23.696 -1.786 38.827 1.00 90.44 214 GLU A C 1
ATOM 1688 O O . GLU A 1 214 ? -24.280 -0.887 38.221 1.00 90.44 214 GLU A O 1
ATOM 1693 N N . ARG A 1 215 ? -22.359 -1.877 38.859 1.00 89.25 215 ARG A N 1
ATOM 1694 C CA . ARG A 1 215 ? -21.475 -0.924 38.172 1.00 89.25 215 ARG A CA 1
ATOM 1695 C C . ARG A 1 215 ? -21.741 -0.879 36.677 1.00 89.25 215 ARG A C 1
ATOM 1697 O O . ARG A 1 215 ? -21.781 0.200 36.101 1.00 89.25 215 ARG A O 1
ATOM 1704 N N . SER A 1 216 ? -21.955 -2.032 36.046 1.00 88.62 216 SER A N 1
ATOM 1705 C CA . SER A 1 216 ? -22.256 -2.083 34.618 1.00 88.62 216 SER A CA 1
ATOM 1706 C C . SER A 1 216 ? -23.528 -1.293 34.282 1.00 88.62 216 SER A C 1
ATOM 1708 O O . SER A 1 216 ? -23.500 -0.451 33.387 1.00 88.62 216 SER A O 1
ATOM 1710 N N . ARG A 1 217 ? -24.605 -1.456 35.065 1.00 90.00 217 ARG A N 1
ATOM 1711 C CA . ARG A 1 217 ? -25.840 -0.662 34.909 1.00 90.00 217 ARG A CA 1
ATOM 1712 C C . ARG A 1 217 ? -25.609 0.830 35.144 1.00 90.00 217 ARG A C 1
ATOM 1714 O O . ARG A 1 217 ? -26.120 1.652 34.390 1.00 90.00 217 ARG A O 1
ATOM 1721 N N . GLU A 1 218 ? -24.819 1.186 36.153 1.00 89.81 218 GLU A N 1
ATOM 1722 C CA . GLU A 1 218 ? -24.453 2.579 36.428 1.00 89.81 218 GLU A CA 1
ATOM 1723 C C . GLU A 1 218 ? -23.722 3.223 35.237 1.00 89.81 218 GLU A C 1
ATOM 1725 O O . GLU A 1 218 ? -24.053 4.340 34.840 1.00 89.81 218 GLU A O 1
ATOM 1730 N N . PHE A 1 219 ? -22.775 2.513 34.619 1.00 88.62 219 PHE A N 1
ATOM 1731 C CA . PHE A 1 219 ? -22.056 3.004 33.442 1.00 88.62 219 PHE A CA 1
ATOM 1732 C C . PHE A 1 219 ? -22.942 3.101 32.196 1.00 88.62 219 PHE A C 1
ATOM 1734 O O . PHE A 1 219 ? -22.791 4.050 31.429 1.00 88.62 219 PHE A O 1
ATOM 1741 N N . ILE A 1 220 ? -23.922 2.205 32.034 1.00 85.00 220 ILE A N 1
ATOM 1742 C CA . ILE A 1 220 ? -24.944 2.325 30.980 1.00 85.00 220 ILE A CA 1
ATOM 1743 C C . ILE A 1 220 ? -25.723 3.632 31.138 1.00 85.00 220 ILE A C 1
ATOM 1745 O O . ILE A 1 220 ? -25.861 4.380 30.174 1.00 85.00 220 ILE A O 1
ATOM 1749 N N . HIS A 1 221 ? -26.172 3.955 32.355 1.00 85.44 221 HIS A N 1
ATOM 1750 C CA . HIS A 1 221 ? -26.878 5.213 32.623 1.00 85.44 221 HIS A CA 1
ATOM 1751 C C . HIS A 1 221 ? -26.015 6.456 32.374 1.00 85.44 221 HIS A C 1
ATOM 1753 O O . HIS A 1 221 ? -26.541 7.513 32.031 1.00 85.44 221 HIS A O 1
ATOM 1759 N N . ARG A 1 222 ? -24.693 6.334 32.519 1.00 85.94 222 ARG A N 1
ATOM 1760 C CA . ARG A 1 222 ? -23.720 7.400 32.240 1.00 85.94 222 ARG A CA 1
ATOM 1761 C C . ARG A 1 222 ? -23.274 7.456 30.772 1.00 85.94 222 ARG A C 1
ATOM 1763 O O . ARG A 1 222 ? -22.385 8.240 30.460 1.00 85.94 222 ARG A O 1
ATOM 1770 N N . TYR A 1 223 ? -23.870 6.652 29.885 1.00 80.12 223 TYR A N 1
ATOM 1771 C CA . TYR A 1 223 ? -23.474 6.509 28.476 1.00 80.12 223 TYR A CA 1
ATOM 1772 C C . TYR A 1 223 ? -22.009 6.076 28.273 1.00 80.12 223 TYR A C 1
ATOM 1774 O O . TYR A 1 223 ? -21.420 6.298 27.216 1.00 80.12 223 TYR A O 1
ATOM 1782 N N . ASP A 1 224 ? -21.421 5.406 29.265 1.00 78.81 224 ASP A N 1
ATOM 1783 C CA . ASP A 1 224 ? -20.061 4.875 29.216 1.00 78.81 224 ASP A CA 1
ATOM 1784 C C . ASP A 1 224 ? -20.097 3.378 28.885 1.00 78.81 224 ASP A C 1
ATOM 1786 O O . ASP A 1 224 ? -19.979 2.495 29.741 1.00 78.81 224 ASP A O 1
ATOM 1790 N N . SER A 1 225 ? -20.295 3.085 27.600 1.00 78.06 225 SER A N 1
ATOM 1791 C CA . SER A 1 225 ? -20.410 1.709 27.110 1.00 78.06 225 SER A CA 1
ATOM 1792 C C . SER A 1 225 ? -19.133 0.893 27.334 1.00 78.06 225 SER A C 1
ATOM 1794 O O . SER A 1 225 ? -19.213 -0.314 27.553 1.00 78.06 225 SER A O 1
ATOM 1796 N N . LYS A 1 226 ? -17.954 1.529 27.348 1.00 78.69 226 LYS A N 1
ATOM 1797 C CA . LYS A 1 226 ? -16.667 0.848 27.541 1.00 78.69 226 LYS A CA 1
ATOM 1798 C C . LYS A 1 226 ? -16.548 0.279 28.955 1.00 78.69 226 LYS A C 1
ATOM 1800 O O . LYS A 1 226 ? -16.264 -0.910 29.117 1.00 78.69 226 LYS A O 1
ATOM 1805 N N . ASN A 1 227 ? -16.801 1.095 29.978 1.00 80.88 227 ASN A N 1
ATOM 1806 C CA . ASN A 1 227 ? -16.742 0.628 31.364 1.00 80.88 227 ASN A CA 1
ATOM 1807 C C . ASN A 1 227 ? -17.919 -0.293 31.715 1.00 80.88 227 ASN A C 1
ATOM 1809 O O . ASN A 1 227 ? -17.740 -1.259 32.463 1.00 80.88 227 ASN A O 1
ATOM 1813 N N . ALA A 1 228 ? -19.091 -0.084 31.104 1.00 84.19 228 ALA A N 1
ATOM 1814 C CA . ALA A 1 228 ? -20.215 -1.009 31.227 1.00 84.19 228 ALA A CA 1
ATOM 1815 C C . ALA A 1 228 ? -19.852 -2.428 30.757 1.00 84.19 228 ALA A C 1
ATOM 1817 O O . ALA A 1 228 ? -20.081 -3.394 31.495 1.00 84.19 228 ALA A O 1
ATOM 1818 N N . LYS A 1 229 ? -19.224 -2.550 29.577 1.00 84.44 229 LYS A N 1
ATOM 1819 C CA . LYS A 1 229 ? -18.749 -3.825 29.008 1.00 84.44 229 LYS A CA 1
ATOM 1820 C C . LYS A 1 229 ? -17.699 -4.488 29.897 1.00 84.44 229 LYS A C 1
ATOM 1822 O O . LYS A 1 229 ? -17.837 -5.666 30.227 1.00 84.44 229 LYS A O 1
ATOM 1827 N N . LYS A 1 230 ? -16.699 -3.721 30.356 1.00 85.38 230 LYS A N 1
ATOM 1828 C CA . LYS A 1 230 ? -15.637 -4.203 31.262 1.00 85.38 230 LYS A CA 1
ATOM 1829 C C . LYS A 1 230 ? -16.219 -4.899 32.495 1.00 85.38 230 LYS A C 1
ATOM 1831 O O . LYS A 1 230 ? -15.838 -6.025 32.820 1.00 85.38 230 LYS A O 1
ATOM 1836 N N . HIS A 1 231 ? -17.176 -4.260 33.164 1.00 87.38 231 HIS A N 1
ATOM 1837 C CA . HIS A 1 231 ? -17.792 -4.827 34.359 1.00 87.38 231 HIS A CA 1
ATOM 1838 C C . HIS A 1 231 ? -18.754 -5.986 34.059 1.00 87.38 231 HIS A C 1
ATOM 1840 O O . HIS A 1 231 ? -18.757 -6.968 34.801 1.00 87.38 231 HIS A O 1
ATOM 1846 N N . ALA A 1 232 ? -19.511 -5.944 32.959 1.00 87.50 232 ALA A N 1
ATOM 1847 C CA . ALA A 1 232 ? -20.375 -7.061 32.571 1.00 87.50 232 ALA A CA 1
ATOM 1848 C C . ALA A 1 232 ? -19.564 -8.339 32.273 1.00 87.50 232 ALA A C 1
ATOM 1850 O O . ALA A 1 232 ? -19.902 -9.414 32.767 1.00 87.50 232 ALA A O 1
ATOM 1851 N N . LEU A 1 233 ? -18.435 -8.228 31.566 1.00 86.38 233 LEU A N 1
ATOM 1852 C CA . LEU A 1 233 ? -17.540 -9.362 31.303 1.00 86.38 233 LEU A CA 1
ATOM 1853 C C . LEU A 1 233 ? -16.878 -9.901 32.578 1.00 86.38 233 LEU A C 1
ATOM 1855 O O . LEU A 1 233 ? -16.747 -11.116 32.738 1.00 86.38 233 LEU A O 1
ATOM 1859 N N . ALA A 1 234 ? -16.504 -9.027 33.517 1.00 86.12 234 ALA A N 1
ATOM 1860 C CA . ALA A 1 234 ? -15.993 -9.446 34.822 1.00 86.12 234 ALA A CA 1
ATOM 1861 C C . ALA A 1 234 ? -17.026 -10.272 35.604 1.00 86.12 234 ALA A C 1
ATOM 1863 O O . ALA A 1 234 ? -16.699 -11.331 36.149 1.00 86.12 234 ALA A O 1
ATOM 1864 N N . ALA A 1 235 ? -18.281 -9.808 35.616 1.00 88.12 235 ALA A N 1
ATOM 1865 C CA . ALA A 1 235 ? -19.399 -10.514 36.230 1.00 88.12 235 ALA A CA 1
ATOM 1866 C C . ALA A 1 235 ? -19.663 -11.861 35.541 1.00 88.12 235 ALA A C 1
ATOM 1868 O O . ALA A 1 235 ? -19.865 -12.863 36.223 1.00 88.12 235 ALA A O 1
ATOM 1869 N N . PHE A 1 236 ? -19.583 -11.918 34.209 1.00 89.06 236 PHE A N 1
ATOM 1870 C CA . PHE A 1 236 ? -19.727 -13.161 33.452 1.00 89.06 236 PHE A CA 1
ATOM 1871 C C . PHE A 1 236 ? -18.628 -14.181 33.786 1.00 89.06 236 PHE A C 1
ATOM 1873 O O . PHE A 1 236 ? -18.908 -15.357 34.001 1.00 89.06 236 PHE A O 1
ATOM 1880 N N . ARG A 1 237 ? -17.367 -13.751 33.885 1.00 84.69 237 ARG A N 1
ATOM 1881 C CA . ARG A 1 237 ? -16.240 -14.658 34.160 1.00 84.69 237 ARG A CA 1
ATOM 1882 C C . ARG A 1 237 ? -16.270 -15.239 35.573 1.00 84.69 237 ARG A C 1
ATOM 1884 O O . ARG A 1 237 ? -15.987 -16.421 35.743 1.00 84.69 237 ARG A O 1
ATOM 1891 N N . ARG A 1 238 ? -16.594 -14.416 36.576 1.00 84.12 238 ARG A N 1
ATOM 1892 C CA . ARG A 1 238 ? -16.490 -14.771 38.007 1.00 84.12 238 ARG A CA 1
ATOM 1893 C C . ARG A 1 238 ? -17.829 -15.131 38.666 1.00 84.12 238 ARG A C 1
ATOM 1895 O O . ARG A 1 238 ? -17.840 -15.588 39.804 1.00 84.12 238 ARG A O 1
ATOM 1902 N N . GLY A 1 239 ? -18.952 -14.885 37.995 1.00 84.75 239 GLY A N 1
ATOM 1903 C CA . GLY A 1 239 ? -20.296 -15.084 38.532 1.00 84.75 239 GLY A CA 1
ATOM 1904 C C . GLY A 1 239 ? -20.779 -16.535 38.513 1.00 84.75 239 GLY A C 1
ATOM 1905 O O . GLY A 1 239 ? -20.301 -17.372 37.746 1.00 84.75 239 GLY A O 1
ATOM 1906 N N . ASN A 1 240 ? -21.785 -16.819 39.342 1.00 88.06 240 ASN A N 1
ATOM 1907 C CA . ASN A 1 240 ? -22.569 -18.053 39.262 1.00 88.06 240 ASN A CA 1
ATOM 1908 C C . ASN A 1 240 ? -23.503 -18.033 38.029 1.00 88.06 240 ASN A C 1
ATOM 1910 O O . ASN A 1 240 ? -23.559 -17.045 37.296 1.00 88.06 240 ASN A O 1
ATOM 1914 N N . THR A 1 241 ? -24.245 -19.116 37.790 1.00 90.19 241 THR A N 1
ATOM 1915 C CA . THR A 1 241 ? -25.140 -19.261 36.624 1.00 90.19 241 THR A CA 1
ATOM 1916 C C . THR A 1 241 ? -26.116 -18.092 36.461 1.00 90.19 241 THR A C 1
ATOM 1918 O O . THR A 1 241 ? -26.339 -17.624 35.346 1.00 90.19 241 THR A O 1
ATOM 1921 N N . GLU A 1 242 ? -26.653 -17.579 37.568 1.00 91.19 242 GLU A N 1
ATOM 1922 C CA . GLU A 1 242 ? -27.604 -16.467 37.554 1.00 91.19 242 GLU A CA 1
ATOM 1923 C C . GLU A 1 242 ? -26.923 -15.141 37.181 1.00 91.19 242 GLU A C 1
ATOM 1925 O O . GLU A 1 242 ? -27.376 -14.428 36.287 1.00 91.19 242 GLU A O 1
ATOM 1930 N N . ILE A 1 243 ? -25.766 -14.847 37.778 1.00 89.94 243 ILE A N 1
ATOM 1931 C CA . ILE A 1 243 ? -24.981 -13.645 37.459 1.00 89.94 243 ILE A CA 1
ATOM 1932 C C . ILE A 1 243 ? -24.489 -13.680 36.008 1.00 89.94 243 ILE A C 1
ATOM 1934 O O . ILE A 1 243 ? -24.515 -12.658 35.324 1.00 89.94 243 ILE A O 1
ATOM 1938 N N . LYS A 1 244 ? -24.100 -14.855 35.501 1.00 90.06 244 LYS A N 1
ATOM 1939 C CA . LYS A 1 244 ? -23.730 -15.045 34.092 1.00 90.06 244 LYS A CA 1
ATOM 1940 C C . LYS A 1 244 ? -24.879 -14.695 33.155 1.00 90.06 244 LYS A C 1
ATOM 1942 O O . LYS A 1 244 ? -24.669 -13.947 32.206 1.00 90.06 244 LYS A O 1
ATOM 1947 N N . ARG A 1 245 ? -26.095 -15.170 33.439 1.00 89.75 245 ARG A N 1
ATOM 1948 C CA . ARG A 1 245 ? -27.289 -14.841 32.647 1.00 89.75 245 ARG A CA 1
ATOM 1949 C C . ARG A 1 245 ? -27.570 -13.336 32.649 1.00 89.75 245 ARG A C 1
ATOM 1951 O O . ARG A 1 245 ? -27.871 -12.767 31.601 1.00 89.75 245 ARG A O 1
ATOM 1958 N N . GLN A 1 246 ? -27.433 -12.680 33.801 1.00 89.00 246 GLN A N 1
ATOM 1959 C CA . GLN A 1 246 ? -27.605 -11.228 33.908 1.00 89.00 246 GLN A CA 1
ATOM 1960 C C . GLN A 1 246 ? -26.531 -10.456 33.134 1.00 89.00 246 GLN A C 1
ATOM 1962 O O . GLN A 1 246 ? -26.856 -9.488 32.450 1.00 89.00 246 GLN A O 1
ATOM 1967 N N . ALA A 1 247 ? -25.275 -10.900 33.197 1.00 89.44 247 ALA A N 1
ATOM 1968 C CA . ALA A 1 247 ? -24.179 -10.314 32.436 1.00 89.44 247 ALA A CA 1
ATOM 1969 C C . ALA A 1 247 ? -24.388 -10.454 30.922 1.00 89.44 247 ALA A C 1
ATOM 1971 O O . ALA A 1 247 ? -24.213 -9.476 30.203 1.00 89.44 247 ALA A O 1
ATOM 1972 N N . VAL A 1 248 ? -24.828 -11.624 30.444 1.00 89.44 248 VAL A N 1
ATOM 1973 C CA . VAL A 1 248 ? -25.142 -11.847 29.021 1.00 89.44 248 VAL A CA 1
ATOM 1974 C C . VAL A 1 248 ? -26.248 -10.909 28.557 1.00 89.44 248 VAL A C 1
ATOM 1976 O O . VAL A 1 248 ? -26.086 -10.264 27.533 1.00 89.44 248 VAL A O 1
ATOM 1979 N N . LYS A 1 249 ? -27.328 -10.746 29.333 1.00 90.00 249 LYS A N 1
ATOM 1980 C CA . LYS A 1 249 ? -28.410 -9.808 28.984 1.00 90.00 249 LYS A CA 1
ATOM 1981 C C . LYS A 1 249 ? -27.912 -8.363 28.850 1.00 90.00 249 LYS A C 1
ATOM 1983 O O . LYS A 1 249 ? -28.382 -7.614 27.998 1.00 90.00 249 LYS A O 1
ATOM 1988 N N . ILE A 1 250 ? -26.964 -7.967 29.698 1.00 87.94 250 ILE A N 1
ATOM 1989 C CA . ILE A 1 250 ? -26.347 -6.642 29.627 1.00 87.94 250 ILE A CA 1
ATOM 1990 C C . ILE A 1 250 ? -25.454 -6.518 28.385 1.00 87.94 250 ILE A C 1
ATOM 1992 O O . ILE A 1 250 ? -25.537 -5.514 27.688 1.00 87.94 250 ILE A O 1
ATOM 1996 N N . LEU A 1 251 ? -24.632 -7.528 28.092 1.00 85.38 251 LEU A N 1
ATOM 1997 C CA . LEU A 1 251 ? -23.766 -7.549 26.907 1.00 85.38 251 LEU A CA 1
ATOM 1998 C C . LEU A 1 251 ? -24.571 -7.569 25.601 1.00 85.38 251 LEU A C 1
ATOM 2000 O O . LEU A 1 251 ? -24.197 -6.887 24.655 1.00 85.38 251 LEU A O 1
ATOM 2004 N N . ASP A 1 252 ? -25.702 -8.269 25.583 1.00 85.44 252 ASP A N 1
ATOM 2005 C CA . ASP A 1 252 ? -26.659 -8.295 24.472 1.00 85.44 252 ASP A CA 1
ATOM 2006 C C . ASP A 1 252 ? -27.239 -6.896 24.208 1.00 85.44 252 ASP A C 1
ATOM 2008 O O . ASP A 1 252 ? -27.215 -6.395 23.090 1.00 85.44 252 ASP A O 1
ATOM 2012 N N . THR A 1 253 ? -27.614 -6.178 25.275 1.00 83.44 253 THR A N 1
ATOM 2013 C CA . THR A 1 253 ? -28.065 -4.772 25.179 1.00 83.44 253 THR A CA 1
ATOM 2014 C C . THR A 1 253 ? -26.959 -3.829 24.669 1.00 83.44 253 THR A C 1
ATOM 2016 O O . THR A 1 253 ? -27.241 -2.724 24.210 1.00 83.44 253 THR A O 1
ATOM 2019 N N . LEU A 1 254 ? -25.693 -4.243 24.767 1.00 80.00 254 LEU A N 1
ATOM 2020 C CA . LEU A 1 254 ? -24.511 -3.481 24.358 1.00 80.00 254 LEU A CA 1
ATOM 2021 C C . LEU A 1 254 ? -23.941 -3.922 22.995 1.00 80.00 254 LEU A C 1
ATOM 2023 O O . LEU A 1 254 ? -22.854 -3.451 22.640 1.00 80.00 254 LEU A O 1
ATOM 2027 N N . ASP A 1 255 ? -24.676 -4.769 22.261 1.00 78.75 255 ASP A N 1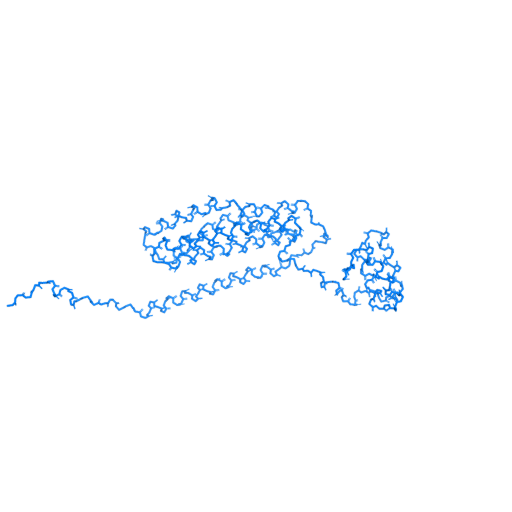
ATOM 2028 C CA . ASP A 1 255 ? -24.335 -5.306 20.933 1.00 78.75 255 ASP A CA 1
ATOM 2029 C C . ASP A 1 255 ? -23.020 -6.119 20.923 1.00 78.75 255 ASP A C 1
ATOM 2031 O O . ASP A 1 255 ? -22.207 -6.022 20.010 1.00 78.75 255 ASP A O 1
ATOM 2035 N N . GLU A 1 256 ? -22.763 -6.879 21.998 1.00 64.75 256 GLU A N 1
ATOM 2036 C CA . GLU A 1 256 ? -21.533 -7.678 22.201 1.00 64.75 256 GLU A CA 1
ATOM 2037 C C . GLU A 1 256 ? -21.775 -9.198 22.229 1.00 64.75 256 GLU A C 1
ATOM 2039 O O . GLU A 1 256 ? -20.853 -9.969 22.493 1.00 64.75 256 GLU A O 1
ATOM 2044 N N . VAL A 1 257 ? -23.007 -9.659 21.999 1.00 60.84 257 VAL A N 1
ATOM 2045 C CA . VAL A 1 257 ? -23.315 -11.094 21.921 1.00 60.84 257 VAL A CA 1
ATOM 2046 C C . VAL A 1 257 ? -23.502 -11.471 20.456 1.00 60.84 257 VAL A C 1
ATOM 2048 O O . VAL A 1 257 ? -24.517 -11.143 19.849 1.00 60.84 257 VAL A O 1
ATOM 2051 N N . GLU A 1 258 ? -22.527 -12.179 19.882 1.00 44.19 258 GLU A N 1
ATOM 2052 C CA . GLU A 1 258 ? -22.735 -12.859 18.602 1.00 44.19 258 GLU A CA 1
ATOM 2053 C C . GLU A 1 258 ? -23.764 -13.979 18.811 1.00 44.19 258 GLU A C 1
ATOM 2055 O O . GLU A 1 258 ? -23.582 -14.884 19.631 1.00 44.19 258 GLU A O 1
ATOM 2060 N N . THR A 1 259 ? -24.886 -13.888 18.097 1.00 40.62 259 THR A N 1
ATOM 2061 C CA . THR A 1 259 ? -25.864 -14.973 18.005 1.00 40.62 259 THR A CA 1
ATOM 2062 C C . THR A 1 259 ? -25.292 -16.036 17.069 1.00 40.62 259 THR A C 1
ATOM 2064 O O . THR A 1 259 ? -25.093 -15.775 15.884 1.00 40.62 259 THR A O 1
ATOM 2067 N N . PHE A 1 260 ? -24.971 -17.207 17.623 1.00 31.70 260 PHE A N 1
ATOM 2068 C CA . PHE A 1 260 ? -24.574 -18.398 16.866 1.00 31.70 260 PHE A CA 1
ATOM 2069 C C . PHE A 1 260 ? -25.798 -19.185 16.400 1.00 31.70 260 PHE A C 1
ATOM 2071 O O . PHE A 1 260 ? -26.754 -19.307 17.203 1.00 31.70 260 PHE A O 1
#

Secondary structure (DSSP, 8-state):
----HHHHHHTT-------HHHHHHHHHHHHHHHHHHHHHHHHHHHHHH-PPPPP--SS--HHHHHHHHHHHHHHHHHHHHHHHHHHHHHHHHHTTT--HHHHHHHHHGGGGGGGGGGGGGG-S-HHHHHHHHHHHHHHHHHHHHHHHHTTS-SSHHHHHHHHHHHHHHHHHHHHHHHHHHHHTT--TT---TTSTT---TTSS----HHHHHHHHHHHHHTT-HHHHHHHHHHHHHHS-HHHHHHHHHHHHHTT-----

Sequence (260 aa):
MNNTPIEAAVKNMKRPNRSWIAYLVLALILTVWSGLAALFFLVILWLVLRNPKEELSTTVGKTEKSTARRVYTWLFISPIITVPIFIIIVASTYSQSTGTNEHVLHALLPLTLHLPLLLGLTSHSRFVYRHTQQGILLIALRAGMASLALSVGNSPDDGIGLFLLGNGALWLFGSIWGWVQVNRSTCLWKYQEGEYLIQSADEIESLPPQKHIERSREFIHRYDSKNAKKHALAAFRRGNTEIKRQAVKILDTLDEVETF

Foldseek 3Di:
DDDPPVVVVVVPPPPPPPDVVVVVVVVVVVVVVVVVLVVVVVVLVVLLVDQQDDDPDPDDDPVLLVLLLVLLVCLQCLCVPLVVQLVVLLVVVVVVPDDLVVNLVSLCVSVVVCVVLVVQCVDNDSLSNQSSSLSVVLSSVLSVLSSVLSVPDPDNVSSVVSSCVVNVVSSVCSSVVSNVCSVVVHGPPPPPCPVVLPPPLVPDDPDDLVVLLVQLVVCVVVVNLPSNLNSLVNSLVRHDPVSVVSSVVSCVVSVNDDDD

pLDDT: mean 71.08, std 15.26, range [31.7, 91.62]